Protein AF-A0A534ZIY3-F1 (afdb_monomer)

Sequence (211 aa):
MFLGLIVVADIVYSMNFNDGDIDRYYVPALVATAPMIGVAVAMIGGAAARAAAQTSRRFAGIAGRRRLASTAALVTLTLALALPLVTLVVNYQPADQSDNRVADQWVSSVYAELPQRAVLISWWSYSTPLWYHRWVLGERPDVTIIDERNILDDGYVTIDGAIRRFLGKRPVYVVPPDWNRDRIVATFSTEWVETRPLFSSLLHIREQPPS

pLDDT: mean 87.69, std 9.14, range [53.44, 98.06]

Mean predicted aligned error: 7.64 Å

Secondary structure (DSSP, 8-state):
-HHHHHHHHHHHHHHH---S--GGGGHHHHHHHHHHHHHHHHHHHHHHHHHHHHHHHHH--HHHHHHHHHHHHHHHHHHHHHHHHHHHHHHTTTT--TT--HHHHHHHHHHHHPPTT-EEE--HHHHHHHHIIIIIS---TTSEEE-HHHHHHTT--SHHHHHHHHTTTS-EEE---HHHHHHHHHHSEEEEE--STTSPPEEEEEPPPP-

Structure (mmCIF, N/CA/C/O backbone):
data_AF-A0A534ZIY3-F1
#
_entry.id   AF-A0A534ZIY3-F1
#
loop_
_atom_site.group_PDB
_atom_site.id
_atom_site.type_symbol
_atom_site.label_atom_id
_atom_site.label_alt_id
_atom_site.label_comp_id
_atom_site.label_asym_id
_atom_site.label_entity_id
_atom_site.label_seq_id
_atom_site.pdbx_PDB_ins_code
_atom_site.Cartn_x
_atom_site.Cartn_y
_atom_site.Cartn_z
_atom_site.occupancy
_atom_site.B_iso_or_equiv
_atom_site.auth_seq_id
_atom_site.auth_comp_id
_atom_site.auth_asym_id
_atom_site.auth_atom_id
_atom_site.pdbx_PDB_model_num
ATOM 1 N N . MET A 1 1 ? 8.469 16.824 -22.308 1.00 78.94 1 MET A N 1
ATOM 2 C CA . MET A 1 1 ? 8.036 17.741 -21.231 1.00 78.94 1 MET A CA 1
ATOM 3 C C . MET A 1 1 ? 6.859 17.162 -20.455 1.00 78.94 1 MET A C 1
ATOM 5 O O . MET A 1 1 ? 7.041 16.887 -19.284 1.00 78.94 1 MET A O 1
ATOM 9 N N . PHE A 1 2 ? 5.719 16.871 -21.097 1.00 91.75 2 PHE A N 1
ATOM 10 C CA . PHE A 1 2 ? 4.528 16.305 -20.435 1.00 91.75 2 PHE A CA 1
ATOM 11 C C . PHE A 1 2 ? 4.790 15.027 -19.609 1.00 91.75 2 PHE A C 1
ATOM 13 O O . PHE A 1 2 ? 4.531 15.020 -18.414 1.00 91.75 2 PHE A O 1
ATOM 20 N N . LEU A 1 3 ? 5.390 13.985 -20.202 1.00 90.56 3 LEU A N 1
ATOM 21 C CA . LEU A 1 3 ? 5.691 12.731 -19.485 1.00 90.56 3 LEU A CA 1
ATOM 22 C C . LEU A 1 3 ? 6.661 12.918 -18.307 1.00 90.56 3 LEU A C 1
ATOM 24 O O . LEU A 1 3 ? 6.513 12.273 -17.279 1.00 90.56 3 LEU A O 1
ATOM 28 N N . GLY A 1 4 ? 7.618 13.843 -18.430 1.00 90.19 4 GLY A N 1
ATOM 29 C CA . GLY A 1 4 ? 8.520 14.179 -17.326 1.00 90.19 4 GLY A CA 1
ATOM 30 C C . GLY A 1 4 ? 7.789 14.840 -16.156 1.00 90.19 4 GLY A C 1
ATOM 31 O O . GLY A 1 4 ? 8.097 14.544 -15.010 1.00 90.19 4 GLY A O 1
ATOM 32 N N . LEU A 1 5 ? 6.786 15.682 -16.433 1.00 94.06 5 LEU A N 1
ATOM 33 C CA . LEU A 1 5 ? 5.934 16.261 -15.390 1.00 94.06 5 LEU A CA 1
ATOM 34 C C . LEU A 1 5 ? 5.070 15.199 -14.707 1.00 94.06 5 LEU A C 1
ATOM 36 O O . LEU A 1 5 ? 4.897 15.282 -13.499 1.00 94.06 5 LEU A O 1
ATOM 40 N N . ILE A 1 6 ? 4.585 14.194 -15.449 1.00 92.44 6 ILE A N 1
ATOM 41 C CA . ILE A 1 6 ? 3.876 13.046 -14.861 1.00 92.44 6 ILE A CA 1
ATOM 42 C C . ILE A 1 6 ? 4.785 12.317 -13.871 1.00 92.44 6 ILE A C 1
ATOM 44 O O . ILE A 1 6 ? 4.386 12.134 -12.732 1.00 92.44 6 ILE A O 1
ATOM 48 N N . VAL A 1 7 ? 6.016 11.972 -14.267 1.00 92.69 7 VAL A N 1
ATOM 49 C CA . VAL A 1 7 ? 6.973 11.280 -13.381 1.00 92.69 7 VAL A CA 1
ATOM 50 C C . VAL A 1 7 ? 7.274 12.103 -12.126 1.00 92.69 7 VAL A C 1
ATOM 52 O O . VAL A 1 7 ? 7.270 11.569 -11.023 1.00 92.69 7 VAL A O 1
ATOM 55 N N . VAL A 1 8 ? 7.518 13.410 -12.270 1.00 93.62 8 VAL A N 1
ATOM 56 C CA . VAL A 1 8 ? 7.795 14.280 -11.115 1.00 93.62 8 VAL A CA 1
ATOM 57 C C . VAL A 1 8 ? 6.579 14.384 -10.198 1.00 93.62 8 VAL A C 1
ATOM 59 O O . VAL A 1 8 ? 6.733 14.282 -8.985 1.00 93.62 8 VAL A O 1
ATOM 62 N N . ALA A 1 9 ? 5.381 14.568 -10.755 1.00 93.25 9 ALA A N 1
ATOM 63 C CA . ALA A 1 9 ? 4.153 14.633 -9.970 1.00 93.25 9 ALA A CA 1
ATOM 64 C C . ALA A 1 9 ? 3.888 13.321 -9.218 1.00 93.25 9 ALA A C 1
ATOM 66 O O . ALA A 1 9 ? 3.530 13.368 -8.047 1.00 93.25 9 ALA A O 1
ATOM 67 N N . ASP A 1 10 ? 4.119 12.179 -9.867 1.00 92.12 10 ASP A N 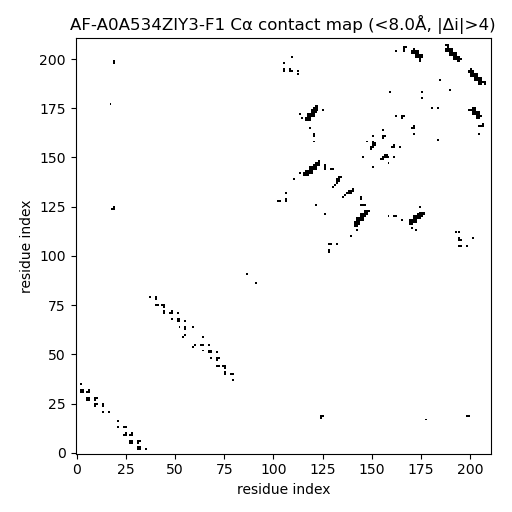1
ATOM 68 C CA . ASP A 1 10 ? 3.956 10.838 -9.299 1.00 92.12 10 ASP A CA 1
ATOM 69 C C . ASP A 1 10 ? 4.902 10.599 -8.116 1.00 92.12 10 ASP A C 1
ATOM 71 O O . ASP A 1 10 ? 4.472 10.191 -7.039 1.00 92.12 10 ASP A O 1
ATOM 75 N N . ILE A 1 11 ? 6.182 10.956 -8.272 1.00 90.38 11 ILE A N 1
ATOM 76 C CA . ILE A 1 11 ? 7.185 10.860 -7.202 1.00 90.38 11 ILE A CA 1
ATOM 77 C C . ILE A 1 11 ? 6.824 11.789 -6.043 1.00 90.38 11 ILE A C 1
ATOM 79 O O . ILE A 1 11 ? 6.829 11.362 -4.893 1.00 90.38 11 ILE A O 1
ATOM 83 N N . VAL A 1 12 ? 6.494 13.054 -6.325 1.00 92.12 12 VAL A N 1
ATOM 84 C CA . VAL A 1 12 ? 6.127 14.017 -5.276 1.00 92.12 12 VAL A CA 1
ATOM 85 C C . VAL A 1 12 ? 4.883 13.547 -4.529 1.00 92.12 12 VAL A C 1
ATOM 87 O O . VAL A 1 12 ? 4.859 13.619 -3.304 1.00 92.12 12 VAL A O 1
ATOM 90 N N . TYR A 1 13 ? 3.872 13.042 -5.232 1.00 89.25 13 TYR A N 1
ATOM 91 C CA . TYR A 1 13 ? 2.682 12.479 -4.606 1.00 89.25 13 TYR A CA 1
ATOM 92 C C . TYR A 1 13 ? 3.037 11.284 -3.713 1.00 89.25 13 TYR A C 1
ATOM 94 O O . TYR A 1 13 ? 2.729 11.304 -2.524 1.00 89.25 13 TYR A O 1
ATOM 102 N N . SER A 1 14 ? 3.763 10.305 -4.253 1.00 87.19 14 SER A N 1
ATOM 103 C CA . SER A 1 14 ? 4.123 9.067 -3.549 1.00 87.19 14 SER A CA 1
ATOM 104 C C . SER A 1 14 ? 5.013 9.321 -2.328 1.00 87.19 14 SER A C 1
ATOM 106 O O . SER A 1 14 ? 4.850 8.677 -1.302 1.00 87.19 14 SER A O 1
ATOM 108 N N . MET A 1 15 ? 5.907 10.314 -2.380 1.00 85.38 15 MET A N 1
ATOM 109 C CA . MET A 1 15 ? 6.735 10.714 -1.232 1.00 85.38 15 MET A CA 1
ATOM 110 C C . MET A 1 15 ? 5.937 11.342 -0.082 1.00 85.38 15 MET A C 1
ATOM 112 O O . MET A 1 15 ? 6.423 11.371 1.046 1.00 85.38 15 MET A O 1
ATOM 116 N N . ASN A 1 16 ? 4.755 11.893 -0.364 1.00 85.06 16 ASN A N 1
ATOM 117 C CA . ASN A 1 16 ? 3.905 12.550 0.632 1.00 85.06 16 ASN A CA 1
ATOM 118 C C . ASN A 1 16 ? 2.705 11.688 1.049 1.00 85.06 16 ASN A C 1
ATOM 120 O O . ASN A 1 16 ? 1.935 12.104 1.915 1.00 85.06 16 ASN A O 1
ATOM 124 N N . PHE A 1 17 ? 2.526 10.514 0.441 1.00 76.81 17 PHE A N 1
ATOM 125 C CA . PHE A 1 17 ? 1.415 9.617 0.723 1.00 76.81 17 PHE A CA 1
ATOM 126 C C . PHE A 1 17 ? 1.910 8.429 1.551 1.00 76.81 17 PHE A C 1
ATOM 128 O O . PHE A 1 17 ? 2.709 7.628 1.081 1.00 76.81 17 PHE A O 1
ATOM 135 N N . ASN A 1 18 ? 1.460 8.331 2.801 1.00 69.56 18 ASN A N 1
ATOM 136 C CA . ASN A 1 18 ? 1.798 7.214 3.677 1.00 69.56 18 ASN A CA 1
ATOM 137 C C . ASN A 1 18 ? 0.684 6.162 3.596 1.00 69.56 18 ASN A C 1
ATOM 139 O O . ASN A 1 18 ? -0.428 6.390 4.076 1.00 69.56 18 ASN A O 1
ATOM 143 N N . ASP A 1 19 ? 0.973 5.037 2.948 1.00 70.62 19 ASP A N 1
ATOM 144 C CA . ASP A 1 19 ? 0.049 3.917 2.754 1.00 70.62 19 ASP A CA 1
ATOM 145 C C . ASP A 1 19 ? 0.780 2.593 3.008 1.00 70.62 19 ASP A C 1
ATOM 147 O O . ASP A 1 19 ? 2.006 2.520 2.923 1.00 70.62 19 ASP A O 1
ATOM 151 N N . GLY A 1 20 ? 0.029 1.534 3.310 1.00 62.38 20 GLY A N 1
ATOM 152 C CA . GLY A 1 20 ? 0.579 0.223 3.668 1.00 62.38 20 GLY A CA 1
ATOM 153 C C . GLY A 1 20 ? 1.313 -0.506 2.533 1.00 62.38 20 GLY A C 1
ATOM 154 O O . GLY A 1 20 ? 2.015 -1.476 2.804 1.00 62.38 20 GLY A O 1
ATOM 155 N N . ASP A 1 21 ? 1.161 -0.056 1.283 1.00 71.44 21 ASP A N 1
ATOM 156 C CA . ASP A 1 21 ? 1.862 -0.582 0.103 1.00 71.44 21 ASP A CA 1
ATOM 157 C C . ASP A 1 21 ? 2.098 0.546 -0.921 1.00 71.44 21 ASP A C 1
ATOM 159 O O . ASP A 1 21 ? 1.310 0.762 -1.848 1.00 71.44 21 ASP A O 1
ATOM 163 N N . ILE A 1 22 ? 3.169 1.318 -0.706 1.00 77.12 22 ILE A N 1
ATOM 164 C CA . ILE A 1 22 ? 3.477 2.512 -1.507 1.00 77.12 22 ILE A CA 1
ATOM 165 C C . ILE A 1 22 ? 4.026 2.180 -2.904 1.00 77.12 22 ILE A C 1
ATOM 167 O O . ILE A 1 22 ? 3.897 2.984 -3.827 1.00 77.12 22 ILE A O 1
ATOM 171 N N . ASP A 1 23 ? 4.597 0.987 -3.098 1.00 79.38 23 ASP A N 1
ATOM 172 C CA . ASP A 1 23 ? 5.310 0.618 -4.329 1.00 79.38 23 ASP A CA 1
ATOM 173 C C . ASP A 1 23 ? 4.394 0.640 -5.561 1.00 79.38 23 ASP A C 1
ATOM 175 O O . ASP A 1 23 ? 4.808 0.989 -6.670 1.00 79.38 23 ASP A O 1
ATOM 179 N N . ARG A 1 24 ? 3.104 0.348 -5.362 1.00 78.94 24 ARG A N 1
ATOM 180 C CA . ARG A 1 24 ? 2.080 0.369 -6.419 1.00 78.94 24 ARG A CA 1
ATOM 181 C C . ARG A 1 24 ? 1.845 1.760 -6.999 1.00 78.94 24 ARG A C 1
ATOM 183 O O . ARG A 1 24 ? 1.410 1.869 -8.148 1.00 78.94 24 ARG A O 1
ATOM 190 N N . TYR A 1 25 ? 2.140 2.812 -6.241 1.00 83.81 25 TYR A N 1
ATOM 191 C CA . TYR A 1 25 ? 1.943 4.184 -6.695 1.00 83.81 25 TYR A CA 1
ATOM 192 C C . TYR A 1 25 ? 3.020 4.646 -7.679 1.00 83.81 25 TYR A C 1
ATOM 194 O O . TYR A 1 25 ? 2.789 5.631 -8.356 1.00 83.81 25 TYR A O 1
ATOM 202 N N . TYR A 1 26 ? 4.121 3.905 -7.870 1.00 87.44 26 TYR A N 1
ATOM 203 C CA . TYR A 1 26 ? 5.157 4.234 -8.867 1.00 87.44 26 TYR A CA 1
ATOM 204 C C . TYR A 1 26 ? 4.902 3.651 -10.271 1.00 87.44 26 TYR A C 1
ATOM 206 O O . TYR A 1 26 ? 5.691 3.855 -11.203 1.00 87.44 26 TYR A O 1
ATOM 214 N N . VAL A 1 27 ? 3.802 2.913 -10.464 1.00 87.62 27 VAL A N 1
ATOM 215 C CA . VAL A 1 27 ? 3.423 2.360 -11.778 1.00 87.62 27 VAL A CA 1
ATOM 216 C C . VAL A 1 27 ? 3.252 3.451 -12.852 1.00 87.62 27 VAL A C 1
ATOM 218 O O . VAL A 1 27 ? 3.731 3.243 -13.972 1.00 87.62 27 VAL A O 1
ATOM 221 N N . PRO A 1 28 ? 2.637 4.621 -12.582 1.00 89.69 28 PRO A N 1
ATOM 222 C CA . PRO A 1 28 ? 2.544 5.702 -13.561 1.00 89.69 28 PRO A CA 1
ATOM 223 C C . PRO A 1 28 ? 3.916 6.207 -14.019 1.00 89.69 28 PRO A C 1
ATOM 225 O O . PRO A 1 28 ? 4.121 6.374 -15.226 1.00 89.69 28 PRO A O 1
ATOM 228 N N . ALA A 1 29 ? 4.878 6.391 -13.106 1.00 89.94 29 ALA A N 1
ATOM 229 C CA . ALA A 1 29 ? 6.249 6.734 -13.473 1.00 89.94 29 ALA A CA 1
ATOM 230 C C . ALA A 1 29 ? 6.887 5.667 -14.377 1.00 89.94 29 ALA A C 1
ATOM 232 O O . ALA A 1 29 ? 7.498 6.005 -15.397 1.00 89.94 29 ALA A O 1
ATOM 233 N N . LEU A 1 30 ? 6.699 4.378 -14.077 1.00 85.75 30 LEU A N 1
ATOM 234 C CA . LEU A 1 30 ? 7.189 3.286 -14.925 1.00 85.75 30 LEU A CA 1
ATOM 235 C C . LEU A 1 30 ? 6.583 3.343 -16.341 1.00 85.75 30 LEU A C 1
ATOM 237 O O . LEU A 1 30 ? 7.301 3.287 -17.342 1.00 85.75 30 LEU A O 1
ATOM 241 N N . VAL A 1 31 ? 5.265 3.522 -16.441 1.00 89.75 31 VAL A N 1
ATOM 242 C CA . VAL A 1 31 ? 4.555 3.612 -17.728 1.00 89.75 31 VAL A CA 1
ATOM 243 C C . VAL A 1 31 ? 4.978 4.852 -18.520 1.00 89.75 31 VAL A C 1
ATOM 245 O O . VAL A 1 31 ? 5.127 4.779 -19.740 1.00 89.75 31 VAL A O 1
ATOM 248 N N . ALA A 1 32 ? 5.216 5.984 -17.853 1.00 91.38 32 ALA A N 1
ATOM 249 C CA . ALA A 1 32 ? 5.650 7.222 -18.497 1.00 91.38 32 ALA A CA 1
ATOM 250 C C . ALA A 1 32 ? 7.115 7.171 -18.966 1.00 91.38 32 ALA A C 1
ATOM 252 O O . ALA A 1 32 ? 7.450 7.739 -20.011 1.00 91.38 32 ALA A O 1
ATOM 253 N N . THR A 1 33 ? 7.992 6.480 -18.235 1.00 87.81 33 THR A N 1
ATOM 254 C CA . THR A 1 33 ? 9.415 6.365 -18.591 1.00 87.81 33 THR A CA 1
ATOM 255 C C . THR A 1 33 ? 9.668 5.439 -19.781 1.00 87.81 33 THR A C 1
ATOM 257 O O . THR A 1 33 ? 10.558 5.728 -20.585 1.00 87.81 33 THR A O 1
ATOM 260 N N . ALA A 1 34 ? 8.860 4.395 -19.984 1.00 87.00 34 ALA A N 1
ATOM 261 C CA . ALA A 1 34 ? 8.996 3.474 -21.119 1.00 87.00 34 ALA A CA 1
ATOM 262 C C . ALA A 1 34 ? 9.037 4.167 -22.511 1.00 87.00 34 ALA A C 1
ATOM 264 O O . ALA A 1 34 ? 10.009 3.976 -23.251 1.00 87.00 34 ALA A O 1
ATOM 265 N N . PRO A 1 35 ? 8.069 5.022 -22.902 1.00 89.62 35 PRO A N 1
ATOM 266 C CA . PRO A 1 35 ? 8.135 5.744 -24.174 1.00 89.62 35 PRO A CA 1
ATOM 267 C C . PRO A 1 35 ? 9.257 6.791 -24.205 1.00 89.62 35 PRO A C 1
ATOM 269 O O . PRO A 1 35 ? 9.823 7.037 -25.270 1.00 89.62 35 PRO A O 1
ATOM 272 N N . MET A 1 36 ? 9.628 7.386 -23.065 1.00 89.12 36 MET A N 1
ATOM 273 C CA . MET A 1 36 ? 10.765 8.317 -22.995 1.00 89.12 36 MET A CA 1
ATOM 274 C C . MET A 1 36 ? 12.082 7.617 -23.344 1.00 89.12 36 MET A C 1
ATOM 276 O O . MET A 1 36 ? 12.882 8.167 -24.102 1.00 89.12 36 MET A O 1
ATOM 280 N N . ILE A 1 37 ? 12.274 6.388 -22.858 1.00 86.12 37 ILE A N 1
ATOM 281 C CA . ILE A 1 37 ? 13.402 5.527 -23.227 1.00 86.12 37 ILE A CA 1
ATOM 282 C C . ILE A 1 37 ? 13.380 5.233 -24.732 1.00 86.12 37 ILE A C 1
ATOM 284 O O . ILE A 1 37 ? 14.399 5.401 -25.401 1.00 86.12 37 ILE A O 1
ATOM 288 N N . GLY A 1 38 ? 12.222 4.868 -25.291 1.00 85.50 38 GLY A N 1
ATOM 289 C CA . GLY A 1 38 ? 12.081 4.623 -26.731 1.00 85.50 38 GLY A CA 1
ATOM 290 C C . GLY A 1 38 ? 12.471 5.836 -27.585 1.00 85.50 38 GLY A C 1
ATOM 291 O O . GLY A 1 38 ? 13.240 5.710 -28.540 1.00 85.50 38 GLY A O 1
ATOM 292 N N . VAL A 1 39 ? 12.011 7.032 -27.204 1.00 89.25 39 VAL A N 1
ATOM 293 C CA . VAL A 1 39 ? 12.383 8.291 -27.868 1.00 89.25 39 VAL A CA 1
ATOM 294 C C . VAL A 1 39 ? 13.881 8.568 -27.727 1.00 89.25 39 VAL A C 1
ATOM 296 O O . VAL A 1 39 ? 14.517 8.951 -28.709 1.00 89.25 39 VAL A O 1
ATOM 299 N N . ALA A 1 40 ? 14.470 8.345 -26.549 1.00 86.88 40 ALA A N 1
ATOM 300 C CA . ALA A 1 40 ? 15.905 8.524 -26.336 1.00 86.88 40 ALA A CA 1
ATOM 301 C C . ALA A 1 40 ? 16.733 7.609 -27.253 1.00 86.88 40 ALA A C 1
ATOM 303 O O . ALA A 1 40 ? 17.626 8.089 -27.955 1.00 86.88 40 ALA A O 1
ATOM 304 N N . VAL A 1 41 ? 16.386 6.321 -27.330 1.00 85.69 41 VAL A N 1
ATOM 305 C CA . VAL A 1 41 ? 17.035 5.351 -28.227 1.00 85.69 41 VAL A CA 1
ATOM 306 C C . VAL A 1 41 ? 16.895 5.776 -29.693 1.00 85.69 41 VAL A C 1
ATOM 308 O O . VAL A 1 41 ? 17.884 5.775 -30.428 1.00 85.69 41 VAL A O 1
ATOM 311 N N . ALA A 1 42 ? 15.705 6.211 -30.119 1.00 86.00 42 ALA A N 1
ATOM 312 C CA . ALA A 1 42 ? 15.470 6.677 -31.486 1.00 86.00 42 ALA A CA 1
ATOM 313 C C . ALA A 1 42 ? 16.281 7.940 -31.830 1.00 86.00 42 ALA A C 1
ATOM 315 O O . ALA A 1 42 ? 16.852 8.035 -32.920 1.00 86.00 42 ALA A O 1
ATOM 316 N N . MET A 1 43 ? 16.378 8.902 -30.905 1.00 88.00 43 MET A N 1
ATOM 317 C CA . MET A 1 43 ? 17.179 10.116 -31.093 1.00 88.00 43 MET A CA 1
ATOM 318 C C . MET A 1 43 ? 18.671 9.798 -31.216 1.00 88.00 43 MET A C 1
ATOM 320 O O . MET A 1 43 ? 19.332 10.330 -32.113 1.00 88.00 43 MET A O 1
ATOM 324 N N . ILE A 1 44 ? 19.189 8.909 -30.364 1.00 84.56 44 ILE A N 1
ATOM 325 C CA . ILE A 1 44 ? 20.585 8.455 -30.402 1.00 84.56 44 ILE A CA 1
ATOM 326 C C . ILE A 1 44 ? 20.868 7.726 -31.721 1.00 84.56 44 ILE A C 1
ATOM 328 O O . ILE A 1 44 ? 21.818 8.077 -32.424 1.00 84.56 44 ILE A O 1
ATOM 332 N N . GLY A 1 45 ? 20.007 6.781 -32.112 1.00 82.94 45 GLY A N 1
ATOM 333 C CA . GLY A 1 45 ? 20.135 6.053 -33.377 1.00 82.94 45 GLY A CA 1
ATOM 334 C C . GLY A 1 45 ? 20.097 6.980 -34.595 1.00 82.94 45 GLY A C 1
ATOM 335 O O . GLY A 1 45 ? 20.942 6.889 -35.487 1.00 82.94 45 GLY A O 1
ATOM 336 N N . GLY A 1 46 ? 19.177 7.949 -34.613 1.00 83.56 46 GLY A N 1
ATOM 337 C CA . GLY A 1 46 ? 19.070 8.942 -35.683 1.00 83.56 46 GLY A CA 1
ATOM 338 C C . GLY A 1 46 ? 20.253 9.916 -35.744 1.00 83.56 46 GLY A C 1
ATOM 339 O O . GLY A 1 46 ? 20.670 10.322 -36.832 1.00 83.56 46 GLY A O 1
ATOM 340 N N . ALA A 1 47 ? 20.823 10.309 -34.602 1.00 85.69 47 ALA A N 1
ATOM 341 C CA . ALA A 1 47 ? 22.047 11.110 -34.553 1.00 85.69 47 ALA A CA 1
ATOM 342 C C . ALA A 1 47 ? 23.256 10.321 -35.083 1.00 85.69 47 ALA A C 1
ATOM 344 O O . ALA A 1 47 ? 23.980 10.823 -35.947 1.00 85.69 47 ALA A O 1
ATOM 345 N N . ALA A 1 48 ? 23.416 9.065 -34.654 1.00 81.00 48 ALA A N 1
ATOM 346 C CA . ALA A 1 48 ? 24.477 8.175 -35.120 1.00 81.00 48 ALA A CA 1
ATOM 347 C C . ALA A 1 48 ? 24.387 7.915 -36.634 1.00 81.00 48 ALA A C 1
ATOM 349 O O . ALA A 1 48 ? 25.384 8.030 -37.349 1.00 81.00 48 ALA A O 1
ATOM 350 N N . ALA A 1 49 ? 23.183 7.654 -37.150 1.00 80.69 49 ALA A N 1
ATOM 351 C CA . ALA A 1 49 ? 22.950 7.457 -38.579 1.00 80.69 49 ALA A CA 1
ATOM 352 C C . ALA A 1 49 ? 23.289 8.710 -39.404 1.00 80.69 49 ALA A C 1
ATOM 354 O O . ALA A 1 49 ? 23.911 8.608 -40.464 1.00 80.69 49 ALA A O 1
ATOM 355 N N . ARG A 1 50 ? 22.930 9.908 -38.917 1.00 84.00 50 ARG A N 1
ATOM 356 C CA . ARG A 1 50 ? 23.269 11.178 -39.582 1.00 84.00 50 ARG A CA 1
ATOM 357 C C . ARG A 1 50 ? 24.775 11.430 -39.605 1.00 84.00 50 ARG A C 1
ATOM 359 O O . ARG A 1 50 ? 25.298 11.778 -40.664 1.00 84.00 50 ARG A O 1
ATOM 366 N N . ALA A 1 51 ? 25.466 11.206 -38.489 1.00 81.50 51 ALA A N 1
ATOM 367 C CA . ALA A 1 51 ? 26.920 11.330 -38.412 1.00 81.50 51 ALA A CA 1
ATOM 368 C C . ALA A 1 51 ? 27.617 10.353 -39.378 1.00 81.50 51 ALA A C 1
ATOM 370 O O . ALA A 1 51 ? 28.465 10.756 -40.175 1.00 81.50 51 ALA A O 1
ATOM 371 N N . ALA A 1 52 ? 27.184 9.089 -39.401 1.00 74.88 52 ALA A N 1
ATOM 372 C CA . ALA A 1 52 ? 27.688 8.081 -40.331 1.00 74.88 52 ALA A CA 1
ATOM 373 C C . ALA A 1 52 ? 27.442 8.470 -41.800 1.00 74.88 52 ALA A C 1
ATOM 375 O O . ALA A 1 52 ? 28.339 8.359 -42.641 1.00 74.88 52 ALA A O 1
ATOM 376 N N . ALA A 1 53 ? 26.252 8.990 -42.117 1.00 77.56 53 ALA A N 1
ATOM 377 C CA . ALA A 1 53 ? 25.916 9.449 -43.458 1.00 77.56 53 ALA A CA 1
ATOM 378 C C . ALA A 1 53 ? 26.801 10.627 -43.902 1.00 77.56 53 ALA A C 1
ATOM 380 O O . ALA A 1 53 ? 27.304 10.607 -45.026 1.00 77.56 53 ALA A O 1
ATOM 381 N N . GLN A 1 54 ? 27.036 11.619 -43.038 1.00 83.06 54 GLN A N 1
ATOM 382 C CA . GLN A 1 54 ? 27.901 12.769 -43.331 1.00 83.06 54 GLN A CA 1
ATOM 383 C C . GLN A 1 54 ? 29.351 12.345 -43.607 1.00 83.06 54 GLN A C 1
ATOM 385 O O . GLN A 1 54 ? 29.928 12.767 -44.611 1.00 83.06 54 GLN A O 1
ATOM 390 N N . THR A 1 55 ? 29.909 11.452 -42.787 1.00 75.88 55 THR A N 1
ATOM 391 C CA . THR A 1 55 ? 31.256 10.893 -42.990 1.00 75.88 55 THR A CA 1
ATOM 392 C C . THR A 1 55 ? 31.339 10.084 -44.286 1.00 75.88 55 THR A C 1
ATOM 394 O O . THR A 1 55 ? 32.273 10.245 -45.072 1.00 75.88 55 THR A O 1
ATOM 397 N N . SER A 1 56 ? 30.318 9.273 -44.576 1.00 73.38 56 SER A N 1
ATOM 398 C CA . SER A 1 56 ? 30.278 8.438 -45.781 1.00 73.38 56 SER A CA 1
ATOM 399 C C . SER A 1 56 ? 30.172 9.239 -47.084 1.00 73.38 56 SER A C 1
ATOM 401 O O . SER A 1 56 ? 30.730 8.833 -48.102 1.00 73.38 56 SER A O 1
ATOM 403 N N . ARG A 1 57 ? 29.489 10.396 -47.070 1.00 73.38 57 ARG A N 1
ATOM 404 C CA . ARG A 1 57 ? 29.413 11.299 -48.232 1.00 73.38 57 ARG A CA 1
ATOM 405 C C . ARG A 1 57 ? 30.760 11.942 -48.547 1.00 73.38 57 ARG A C 1
ATOM 407 O O . ARG A 1 57 ? 31.001 12.241 -49.709 1.00 73.38 57 ARG A O 1
ATOM 414 N N . ARG A 1 58 ? 31.606 12.148 -47.534 1.00 72.31 58 ARG A N 1
ATOM 415 C CA . ARG A 1 58 ? 32.923 12.780 -47.683 1.00 72.31 58 ARG A CA 1
ATOM 416 C C . ARG A 1 58 ? 34.026 11.800 -48.093 1.00 72.31 58 ARG A C 1
ATOM 418 O O . ARG A 1 58 ? 34.947 12.223 -48.776 1.00 72.31 58 ARG A O 1
ATOM 425 N N . PHE A 1 59 ? 33.937 10.520 -47.708 1.00 62.66 59 PHE A N 1
ATOM 426 C CA . PHE A 1 59 ? 35.086 9.604 -47.809 1.00 62.66 59 PHE A CA 1
ATOM 427 C C . PHE A 1 59 ? 34.789 8.164 -48.282 1.00 62.66 59 PHE A C 1
ATOM 429 O O . PHE A 1 59 ? 35.724 7.372 -48.366 1.00 62.66 59 PHE A O 1
ATOM 436 N N . ALA A 1 60 ? 33.542 7.774 -48.594 1.00 63.56 60 ALA A N 1
ATOM 437 C CA . ALA A 1 60 ? 33.215 6.363 -48.863 1.00 63.56 60 ALA A CA 1
ATOM 438 C C . ALA A 1 60 ? 32.392 6.103 -50.144 1.00 63.56 60 ALA A C 1
ATOM 440 O O . ALA A 1 60 ? 31.340 6.705 -50.374 1.00 63.56 60 ALA A O 1
ATOM 441 N N . GLY A 1 61 ? 32.827 5.106 -50.929 1.00 73.44 61 GLY A N 1
ATOM 442 C CA . GLY A 1 61 ? 32.049 4.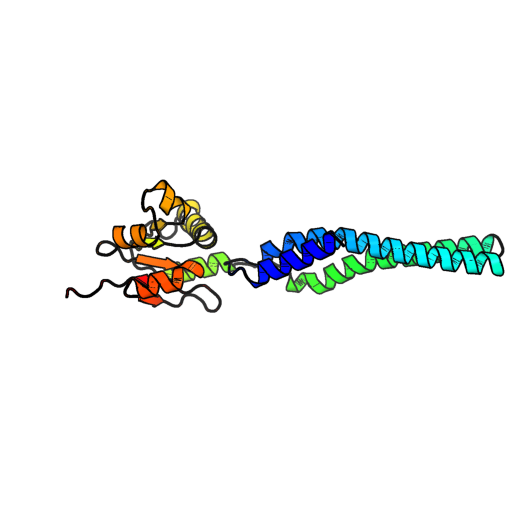501 -52.021 1.00 73.44 61 GLY A CA 1
ATOM 443 C C . GLY A 1 61 ? 30.842 3.679 -51.529 1.00 73.44 61 GLY A C 1
ATOM 444 O O . GLY A 1 61 ? 30.628 3.518 -50.325 1.00 73.44 61 GLY A O 1
ATOM 445 N N . ILE A 1 62 ? 30.050 3.120 -52.455 1.00 73.69 62 ILE A N 1
ATOM 446 C CA . ILE A 1 62 ? 28.784 2.401 -52.169 1.00 73.69 62 ILE A CA 1
ATOM 447 C C . ILE A 1 62 ? 28.956 1.304 -51.097 1.00 73.69 62 ILE A C 1
ATOM 449 O O . ILE A 1 62 ? 28.134 1.189 -50.185 1.00 73.69 62 ILE A O 1
ATOM 453 N N . ALA A 1 63 ? 30.053 0.541 -51.152 1.00 75.56 63 ALA A N 1
ATOM 454 C CA . ALA A 1 63 ? 30.356 -0.510 -50.177 1.00 75.56 63 ALA A CA 1
ATOM 455 C C . ALA A 1 63 ? 30.635 0.036 -48.761 1.00 75.56 63 ALA A C 1
ATOM 457 O O . ALA A 1 63 ? 30.186 -0.546 -47.772 1.00 75.56 63 ALA A O 1
ATOM 458 N N . GLY A 1 64 ? 31.319 1.180 -48.648 1.00 76.38 64 GLY A N 1
ATOM 459 C CA . GLY A 1 64 ? 31.582 1.830 -47.361 1.00 76.38 64 GLY A CA 1
ATOM 460 C C . GLY A 1 64 ? 30.319 2.431 -46.737 1.00 76.38 64 GLY A C 1
ATOM 461 O O . GLY A 1 64 ? 30.139 2.350 -45.524 1.00 76.38 64 GLY A O 1
ATOM 462 N N . ARG A 1 65 ? 29.386 2.931 -47.563 1.00 74.38 65 ARG A N 1
ATOM 463 C CA . ARG A 1 65 ? 28.062 3.399 -47.109 1.00 74.38 65 ARG A CA 1
ATOM 464 C C . ARG A 1 65 ? 27.227 2.274 -46.496 1.00 74.38 65 ARG A C 1
ATOM 466 O O . ARG A 1 65 ? 26.660 2.468 -45.424 1.00 74.38 65 ARG A O 1
ATOM 473 N N . ARG A 1 66 ? 27.180 1.096 -47.135 1.00 78.88 66 ARG A N 1
ATOM 474 C CA . ARG A 1 66 ? 26.474 -0.080 -46.590 1.00 78.88 66 ARG A CA 1
ATOM 475 C C . ARG A 1 66 ? 27.059 -0.531 -45.254 1.00 78.88 66 ARG A C 1
ATOM 477 O O . ARG A 1 66 ? 26.299 -0.729 -44.317 1.00 78.88 66 ARG A O 1
ATOM 484 N N . ARG A 1 67 ? 28.391 -0.633 -45.148 1.00 80.88 67 ARG A N 1
ATOM 485 C CA . ARG A 1 67 ? 29.055 -1.014 -43.889 1.00 80.88 67 ARG A CA 1
ATOM 486 C C . ARG A 1 67 ? 28.719 -0.046 -42.755 1.00 80.88 67 ARG A C 1
ATOM 488 O O . ARG A 1 67 ? 28.288 -0.495 -41.703 1.00 80.88 67 ARG A O 1
ATOM 495 N N . LEU A 1 68 ? 28.829 1.262 -42.993 1.00 79.31 68 LEU A N 1
ATOM 496 C CA . LEU A 1 68 ? 28.503 2.285 -41.991 1.00 79.31 68 LEU A CA 1
ATOM 497 C C . LEU A 1 68 ? 27.032 2.238 -41.548 1.00 79.31 68 LEU A C 1
ATOM 499 O O . LEU A 1 68 ? 26.752 2.351 -40.356 1.00 79.31 68 LEU A O 1
ATOM 503 N N . ALA A 1 69 ? 26.099 2.034 -42.482 1.00 79.31 69 ALA A N 1
ATOM 504 C CA . ALA A 1 69 ? 24.680 1.878 -42.162 1.00 79.31 69 ALA A CA 1
ATOM 505 C C . ALA A 1 69 ? 24.407 0.621 -41.318 1.00 79.31 69 ALA A C 1
ATOM 507 O O . ALA A 1 69 ? 23.695 0.702 -40.319 1.00 79.31 69 ALA A O 1
ATOM 508 N N . SER A 1 70 ? 25.010 -0.519 -41.669 1.00 83.44 70 SER A N 1
ATOM 509 C CA . SER A 1 70 ? 24.902 -1.755 -40.884 1.00 83.44 70 SER A CA 1
ATOM 510 C C . SER A 1 70 ? 25.478 -1.594 -39.477 1.00 83.44 70 SER A C 1
ATOM 512 O O . SER A 1 70 ? 24.855 -2.040 -38.518 1.00 83.44 70 SER A O 1
ATOM 514 N N . THR A 1 71 ? 26.618 -0.912 -39.326 1.00 83.38 71 THR A N 1
ATOM 515 C CA . THR A 1 71 ? 27.198 -0.620 -38.007 1.00 83.38 71 THR A CA 1
ATOM 516 C C . THR A 1 71 ? 26.280 0.276 -37.175 1.00 83.38 71 THR A C 1
ATOM 518 O O . THR A 1 71 ? 26.050 -0.018 -36.006 1.00 83.38 71 THR A O 1
ATOM 521 N N . ALA A 1 72 ? 25.711 1.336 -37.758 1.00 81.38 72 ALA A N 1
ATOM 522 C CA . ALA A 1 72 ? 24.789 2.223 -37.044 1.00 81.38 72 ALA A CA 1
ATOM 523 C C . ALA A 1 72 ? 23.502 1.496 -36.606 1.00 81.38 72 ALA A C 1
ATOM 525 O O . ALA A 1 72 ? 23.033 1.691 -35.482 1.00 81.38 72 ALA A O 1
ATOM 526 N N . ALA A 1 73 ? 22.960 0.625 -37.463 1.00 84.06 73 ALA A N 1
ATOM 527 C CA . ALA A 1 73 ? 21.805 -0.208 -37.135 1.00 84.06 73 ALA A CA 1
ATOM 528 C C . ALA A 1 73 ? 22.119 -1.194 -36.001 1.00 84.06 73 ALA A C 1
ATOM 530 O O . ALA A 1 73 ? 21.341 -1.297 -35.056 1.00 84.06 73 ALA A O 1
ATOM 531 N N . LEU A 1 74 ? 23.281 -1.857 -36.056 1.00 88.25 74 LEU A N 1
ATOM 532 C CA . LEU A 1 74 ? 23.728 -2.770 -35.008 1.00 88.25 74 LEU A CA 1
ATOM 533 C C . LEU A 1 74 ? 23.888 -2.047 -33.668 1.00 88.25 74 LEU A C 1
ATOM 535 O O . LEU A 1 74 ? 23.346 -2.508 -32.677 1.00 88.25 74 LEU A O 1
ATOM 539 N N . VAL A 1 75 ? 24.563 -0.893 -33.636 1.00 83.62 75 VAL A N 1
ATOM 540 C CA . VAL A 1 75 ? 24.725 -0.101 -32.402 1.00 83.62 75 VAL A CA 1
ATOM 541 C C . VAL A 1 75 ? 23.369 0.301 -31.824 1.00 83.62 75 VAL A C 1
ATOM 543 O O . VAL A 1 75 ? 23.149 0.161 -30.625 1.00 83.62 75 VAL A O 1
ATOM 546 N N . THR A 1 76 ? 22.444 0.757 -32.671 1.00 83.12 76 THR A N 1
ATOM 547 C CA . THR A 1 76 ? 21.096 1.145 -32.232 1.00 83.12 76 THR A CA 1
ATOM 548 C C . THR A 1 76 ? 20.342 -0.045 -31.640 1.00 83.12 76 THR A C 1
ATOM 550 O O . THR A 1 76 ? 19.772 0.077 -30.560 1.00 83.12 76 THR A O 1
ATOM 553 N N . LEU A 1 77 ? 20.374 -1.203 -32.308 1.00 87.81 77 LEU A N 1
ATOM 554 C CA . LEU A 1 77 ? 19.726 -2.425 -31.830 1.00 87.81 77 LEU A CA 1
ATOM 555 C C . LEU A 1 77 ? 20.350 -2.920 -30.521 1.00 87.81 77 LEU A C 1
ATOM 557 O O . LEU A 1 77 ? 19.629 -3.264 -29.588 1.00 87.81 77 LEU A O 1
ATOM 561 N N . THR A 1 78 ? 21.680 -2.902 -30.427 1.00 88.94 78 THR A N 1
ATOM 562 C CA . THR A 1 78 ? 22.398 -3.272 -29.208 1.00 88.94 78 THR A CA 1
ATOM 563 C C . THR A 1 78 ? 22.006 -2.360 -28.055 1.00 88.94 78 THR A C 1
ATOM 565 O O . THR A 1 78 ? 21.700 -2.871 -26.989 1.00 88.94 78 THR A O 1
ATOM 568 N N . LEU A 1 79 ? 21.941 -1.038 -28.243 1.00 83.38 79 LEU A N 1
ATOM 569 C CA . LEU A 1 79 ? 21.505 -0.115 -27.187 1.00 83.38 79 LEU A CA 1
ATOM 570 C C . LEU A 1 79 ? 20.035 -0.325 -26.800 1.00 83.38 79 LEU A C 1
ATOM 572 O O . LEU A 1 79 ? 19.708 -0.311 -25.615 1.00 83.38 79 LEU A O 1
ATOM 576 N N . ALA A 1 80 ? 19.166 -0.555 -27.788 1.00 84.88 80 ALA A N 1
ATOM 577 C CA . ALA A 1 80 ? 17.744 -0.800 -27.570 1.00 84.88 80 ALA A CA 1
ATOM 578 C C . ALA A 1 80 ? 17.484 -2.065 -26.740 1.00 84.88 80 ALA A C 1
ATOM 580 O O . ALA A 1 80 ? 16.558 -2.082 -25.935 1.00 84.88 80 ALA A O 1
ATOM 581 N N . LEU A 1 81 ? 18.295 -3.111 -26.928 1.00 89.12 81 LEU A N 1
ATOM 582 C CA . LEU A 1 81 ? 18.170 -4.380 -26.207 1.00 89.12 81 LEU A CA 1
ATOM 583 C C . LEU A 1 81 ? 18.974 -4.405 -24.906 1.00 89.12 81 LEU A C 1
ATOM 585 O O . LEU A 1 81 ? 18.510 -4.961 -23.915 1.00 89.12 81 LEU A O 1
ATOM 589 N N . ALA A 1 82 ? 20.163 -3.802 -24.884 1.00 90.38 82 ALA A N 1
ATOM 590 C CA . ALA A 1 82 ? 21.032 -3.817 -23.714 1.00 90.38 82 ALA A CA 1
ATOM 591 C C . ALA A 1 82 ? 20.360 -3.141 -22.521 1.00 90.38 82 ALA A C 1
ATOM 593 O O . ALA A 1 82 ? 20.441 -3.663 -21.418 1.00 90.38 82 ALA A O 1
ATOM 594 N N . LEU A 1 83 ? 19.660 -2.024 -22.732 1.00 85.12 83 LEU A N 1
ATOM 595 C CA . LEU A 1 83 ? 19.032 -1.293 -21.638 1.00 85.12 83 LEU A CA 1
ATOM 596 C C . LEU A 1 83 ? 17.970 -2.121 -20.880 1.00 85.12 83 LEU A C 1
ATOM 598 O O . LEU A 1 83 ? 18.150 -2.308 -19.679 1.00 85.12 83 LEU A O 1
ATOM 602 N N . PRO A 1 84 ? 16.909 -2.671 -21.510 1.00 86.00 84 PRO A N 1
ATOM 603 C CA . PRO A 1 84 ? 15.927 -3.481 -20.790 1.00 86.00 84 PRO A CA 1
ATOM 604 C C . PRO A 1 84 ? 16.521 -4.784 -20.242 1.00 86.00 84 PRO A C 1
ATOM 606 O O . PRO A 1 84 ? 16.120 -5.206 -19.163 1.00 86.00 84 PRO A O 1
ATOM 609 N N . LEU A 1 85 ? 17.489 -5.405 -20.929 1.00 91.81 85 LEU A N 1
ATOM 610 C CA . LEU A 1 85 ? 18.123 -6.638 -20.446 1.00 91.81 85 LEU A CA 1
ATOM 611 C C . LEU A 1 85 ? 18.996 -6.394 -19.215 1.00 91.81 85 LEU A C 1
ATOM 613 O O . LEU A 1 85 ? 18.917 -7.154 -18.256 1.00 91.81 85 LEU A O 1
ATOM 617 N N . VAL A 1 86 ? 19.801 -5.328 -19.215 1.00 92.31 86 VAL A N 1
ATOM 618 C CA . VAL A 1 86 ? 20.599 -4.938 -18.047 1.00 92.31 86 VAL A CA 1
ATOM 619 C C . VAL A 1 86 ? 19.675 -4.560 -16.897 1.00 92.31 86 VAL A C 1
ATOM 621 O O . VAL A 1 86 ? 19.884 -5.045 -15.791 1.00 92.31 86 VAL A O 1
ATOM 624 N N . THR A 1 87 ? 18.627 -3.768 -17.147 1.00 88.56 87 THR A N 1
ATOM 625 C CA . THR A 1 87 ? 17.639 -3.430 -16.114 1.00 88.56 87 THR A CA 1
ATOM 626 C C . THR A 1 87 ? 16.992 -4.681 -15.536 1.00 88.56 87 THR A C 1
ATOM 628 O O . THR A 1 87 ? 16.931 -4.797 -14.316 1.00 88.56 87 THR A O 1
ATOM 631 N N . LEU A 1 88 ? 16.563 -5.627 -16.378 1.00 89.38 88 LEU A N 1
ATOM 632 C CA . LEU A 1 88 ? 15.990 -6.892 -15.931 1.00 89.38 88 LEU A CA 1
ATOM 633 C C . LEU A 1 88 ? 16.986 -7.658 -15.060 1.00 89.38 88 LEU A C 1
ATOM 635 O O . LEU A 1 88 ? 16.667 -7.965 -13.925 1.00 89.38 88 LEU A O 1
ATOM 639 N N . VAL A 1 89 ? 18.204 -7.916 -15.540 1.00 95.06 89 VAL A N 1
ATOM 640 C CA . VAL A 1 89 ? 19.196 -8.719 -14.805 1.00 95.06 89 VAL A CA 1
ATOM 641 C C . VAL A 1 89 ? 19.600 -8.066 -13.481 1.00 95.06 89 VAL A C 1
ATOM 643 O O . VAL A 1 89 ? 19.666 -8.747 -12.462 1.00 95.06 89 VAL A O 1
ATOM 646 N N . VAL A 1 90 ? 19.859 -6.757 -13.483 1.00 94.69 90 VAL A N 1
ATOM 647 C CA . VAL A 1 90 ? 20.323 -6.023 -12.295 1.00 94.69 90 VAL A CA 1
ATOM 648 C C . VAL A 1 90 ? 19.216 -5.883 -11.251 1.00 94.69 90 VAL A C 1
ATOM 650 O O . VAL A 1 90 ? 19.498 -5.965 -10.059 1.00 94.69 90 VAL A O 1
ATOM 653 N N . ASN A 1 91 ? 17.968 -5.684 -11.681 1.00 90.88 91 ASN A N 1
ATOM 654 C CA . ASN A 1 91 ? 16.859 -5.415 -10.766 1.00 90.88 91 ASN A CA 1
ATOM 655 C C . ASN A 1 91 ? 15.982 -6.640 -10.482 1.00 90.88 91 ASN A C 1
ATOM 657 O O . ASN A 1 91 ? 15.120 -6.536 -9.621 1.00 90.88 91 ASN A O 1
ATOM 661 N N . TYR A 1 92 ? 16.199 -7.789 -11.138 1.00 92.25 92 TYR A N 1
ATOM 662 C CA . TYR A 1 92 ? 15.360 -8.978 -10.946 1.00 92.25 92 TYR A CA 1
ATOM 663 C C . TYR A 1 92 ? 15.323 -9.417 -9.484 1.00 92.25 92 TYR A C 1
ATOM 665 O O . TYR A 1 92 ? 14.252 -9.487 -8.905 1.00 92.25 92 TYR A O 1
ATOM 673 N N . GLN A 1 93 ? 16.487 -9.676 -8.880 1.00 93.25 93 GLN A N 1
ATOM 674 C CA . GLN A 1 93 ? 16.568 -10.162 -7.499 1.00 93.25 93 GLN A CA 1
ATOM 675 C C . GLN A 1 93 ? 16.007 -9.155 -6.478 1.00 93.25 93 GLN A C 1
ATOM 677 O O . GLN A 1 93 ? 15.170 -9.553 -5.677 1.00 93.25 93 GLN A O 1
ATOM 682 N N . PRO A 1 94 ? 16.390 -7.861 -6.503 1.00 89.69 94 PRO A N 1
ATOM 683 C CA . PRO A 1 94 ? 15.809 -6.873 -5.592 1.00 89.69 94 PRO A CA 1
ATOM 684 C C . PRO A 1 94 ? 14.302 -6.646 -5.770 1.00 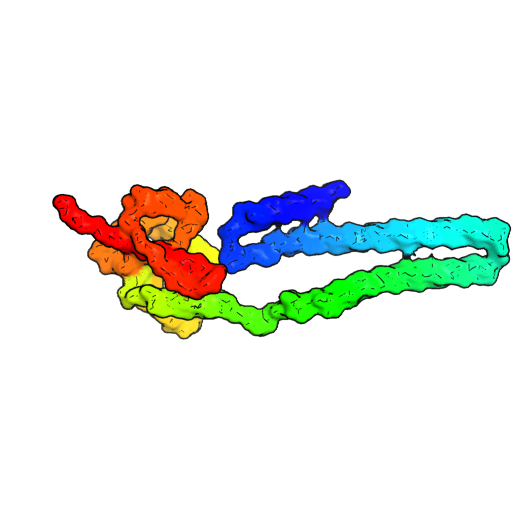89.69 94 PRO A C 1
ATOM 686 O O . PRO A 1 94 ? 13.636 -6.276 -4.810 1.00 89.69 94 PRO A O 1
ATOM 689 N N . ALA A 1 95 ? 13.774 -6.828 -6.984 1.00 88.31 95 ALA A N 1
ATOM 690 C CA . ALA A 1 95 ? 12.355 -6.659 -7.289 1.00 88.31 95 ALA A CA 1
ATOM 691 C C . ALA A 1 95 ? 11.568 -7.981 -7.258 1.00 88.31 95 ALA A C 1
ATOM 693 O O . ALA A 1 95 ? 10.396 -7.992 -7.638 1.00 88.31 95 ALA A O 1
ATOM 694 N N . ASP A 1 96 ? 12.192 -9.088 -6.848 1.00 91.00 96 ASP A N 1
ATOM 695 C CA . ASP A 1 96 ? 11.528 -10.382 -6.762 1.00 91.00 96 ASP A CA 1
ATOM 696 C C . ASP A 1 96 ? 10.540 -10.376 -5.592 1.00 91.00 96 ASP A C 1
ATOM 698 O O . ASP A 1 96 ? 10.912 -10.214 -4.430 1.00 91.00 96 ASP A O 1
ATOM 702 N N . GLN A 1 97 ? 9.258 -10.528 -5.914 1.00 90.12 97 GLN A N 1
ATOM 703 C CA . GLN A 1 97 ? 8.156 -10.520 -4.952 1.00 90.12 97 GLN A CA 1
ATOM 704 C C . GLN A 1 97 ? 7.586 -11.932 -4.733 1.00 90.12 97 GLN A C 1
ATOM 706 O O . GLN A 1 97 ? 6.520 -12.066 -4.131 1.00 90.12 97 GLN A O 1
ATOM 711 N N . SER A 1 98 ? 8.256 -12.993 -5.216 1.00 92.44 98 SER A N 1
ATOM 712 C CA . SER A 1 98 ? 7.754 -14.377 -5.146 1.00 92.44 98 SER A CA 1
ATOM 713 C C . SER A 1 98 ? 7.448 -14.851 -3.724 1.00 92.44 98 SER A C 1
ATOM 715 O O . SER A 1 98 ? 6.493 -15.598 -3.514 1.00 92.44 98 SER A O 1
ATOM 717 N N . ASP A 1 99 ? 8.229 -14.380 -2.753 1.00 92.00 99 ASP A N 1
ATOM 718 C CA . ASP A 1 99 ? 8.091 -14.712 -1.334 1.00 92.00 99 ASP A CA 1
ATOM 719 C C . ASP A 1 99 ? 7.538 -13.543 -0.506 1.00 92.00 99 ASP A C 1
ATOM 721 O O . ASP A 1 99 ? 7.661 -13.524 0.724 1.00 92.00 99 ASP A O 1
ATOM 725 N N . ASN A 1 100 ? 6.907 -12.553 -1.149 1.00 89.81 100 ASN A N 1
ATOM 726 C CA . ASN A 1 100 ? 6.320 -11.434 -0.429 1.00 89.81 100 ASN A CA 1
ATOM 727 C C . ASN A 1 100 ? 5.090 -11.884 0.375 1.00 89.81 100 ASN A C 1
ATOM 729 O O . ASN A 1 100 ? 3.985 -12.046 -0.141 1.00 89.81 100 ASN A O 1
ATOM 733 N N . ARG A 1 101 ? 5.309 -12.064 1.679 1.00 91.06 101 ARG A N 1
ATOM 734 C CA . ARG A 1 101 ? 4.303 -12.427 2.689 1.00 91.06 101 ARG A CA 1
ATOM 735 C C . ARG A 1 101 ? 4.030 -11.299 3.672 1.00 91.06 101 ARG A C 1
ATOM 737 O O . ARG A 1 101 ? 3.560 -11.544 4.779 1.00 91.06 101 ARG A O 1
ATOM 744 N N . VAL A 1 102 ? 4.360 -10.069 3.294 1.00 88.06 102 VAL A N 1
ATOM 745 C CA . VAL A 1 102 ? 4.271 -8.902 4.170 1.00 88.06 102 VAL A CA 1
ATOM 746 C C . VAL A 1 102 ? 2.855 -8.723 4.726 1.00 88.06 102 VAL A C 1
ATOM 748 O O . VAL A 1 102 ? 2.697 -8.570 5.937 1.00 88.06 102 VAL A O 1
ATOM 751 N N . ALA A 1 103 ? 1.829 -8.814 3.876 1.00 89.31 103 ALA A N 1
ATOM 752 C CA . ALA A 1 103 ? 0.437 -8.674 4.303 1.00 89.31 103 ALA A CA 1
ATOM 753 C C . ALA A 1 103 ? 0.019 -9.774 5.296 1.00 89.31 103 ALA A C 1
ATOM 755 O O . ALA A 1 103 ? -0.499 -9.457 6.366 1.00 89.31 103 ALA A O 1
ATOM 756 N N . ASP A 1 104 ? 0.315 -11.041 4.984 1.00 92.62 104 ASP A N 1
ATOM 757 C CA . ASP A 1 104 ? 0.017 -12.192 5.851 1.00 92.62 104 ASP A CA 1
ATOM 758 C C . ASP A 1 104 ? 0.691 -12.035 7.227 1.00 92.62 104 ASP A C 1
ATOM 760 O O . ASP A 1 104 ? 0.089 -12.238 8.283 1.00 92.62 104 ASP A O 1
ATOM 764 N N . GLN A 1 105 ? 1.963 -11.628 7.223 1.00 92.12 105 GLN A N 1
ATOM 765 C CA . GLN A 1 105 ? 2.754 -11.420 8.434 1.00 92.12 105 GLN A CA 1
ATOM 766 C C . GLN A 1 105 ? 2.219 -10.255 9.274 1.00 92.12 105 GLN A C 1
ATOM 768 O O . GLN A 1 105 ? 2.195 -10.346 10.504 1.00 92.12 105 GLN A O 1
ATOM 773 N N . TRP A 1 106 ? 1.779 -9.175 8.628 1.00 91.38 106 TRP A N 1
ATOM 774 C CA . TRP A 1 106 ? 1.159 -8.049 9.313 1.00 91.38 106 TRP A CA 1
ATOM 775 C C . TRP A 1 106 ? -0.180 -8.444 9.943 1.00 91.38 106 TRP A C 1
ATOM 777 O O . TRP A 1 106 ? -0.367 -8.207 11.138 1.00 91.38 106 TRP A O 1
ATOM 787 N N . VAL A 1 107 ? -1.065 -9.127 9.208 1.00 94.44 107 VAL A N 1
ATOM 788 C CA . VAL A 1 107 ? -2.346 -9.620 9.746 1.00 94.44 107 VAL A CA 1
ATOM 789 C C . VAL A 1 107 ? -2.118 -10.534 10.945 1.00 94.44 107 VAL A C 1
ATOM 791 O O . VAL A 1 107 ? -2.748 -10.342 11.986 1.00 94.44 107 VAL A O 1
ATOM 794 N N . SER A 1 108 ? -1.168 -11.468 10.847 1.00 94.62 108 SER A N 1
ATOM 795 C CA . SER A 1 108 ? -0.810 -12.337 11.969 1.00 94.62 108 SER A CA 1
ATOM 796 C C . SER A 1 108 ? -0.362 -11.541 13.198 1.00 94.62 108 SER A C 1
ATOM 798 O O . SER A 1 108 ? -0.717 -11.920 14.312 1.00 94.62 108 SER A O 1
ATOM 800 N N . SER A 1 109 ? 0.394 -10.451 13.019 1.00 94.25 109 SER A N 1
ATOM 801 C CA . SER A 1 109 ? 0.824 -9.597 14.135 1.00 94.25 109 SER A CA 1
ATOM 802 C C . SER A 1 109 ? -0.334 -8.807 14.747 1.00 94.25 109 SER A C 1
ATOM 804 O O . SER A 1 109 ? -0.460 -8.756 15.963 1.00 94.25 109 SER A O 1
ATOM 806 N N . VAL A 1 110 ? -1.248 -8.279 13.928 1.00 94.94 110 VAL A N 1
ATOM 807 C CA . VAL A 1 110 ? -2.462 -7.604 14.408 1.00 94.94 110 VAL A CA 1
ATOM 808 C C . VAL A 1 110 ? -3.329 -8.577 15.204 1.00 94.94 110 VAL A C 1
ATOM 810 O O . VAL A 1 110 ? -3.741 -8.278 16.321 1.00 94.94 110 VAL A O 1
ATOM 813 N N . TYR A 1 111 ? -3.590 -9.769 14.669 1.00 95.56 111 TYR A N 1
ATOM 814 C CA . TYR A 1 111 ? -4.407 -10.773 15.349 1.00 95.56 111 TYR A CA 1
ATOM 815 C C . TYR A 1 111 ? -3.783 -11.302 16.640 1.00 95.56 111 TYR A C 1
ATOM 817 O O . TYR A 1 111 ? -4.541 -11.705 17.521 1.00 95.56 111 TYR A O 1
ATOM 825 N N . ALA A 1 112 ? -2.457 -11.293 16.780 1.00 94.44 112 ALA A N 1
ATOM 826 C CA . ALA A 1 112 ? -1.802 -11.656 18.035 1.00 94.44 112 ALA A CA 1
ATOM 827 C C . ALA A 1 112 ? -2.116 -10.657 19.163 1.00 94.44 112 ALA A C 1
ATOM 829 O O . ALA A 1 112 ? -2.313 -11.070 20.304 1.00 94.44 112 ALA A O 1
ATOM 830 N N . GLU A 1 113 ? -2.240 -9.372 18.828 1.00 95.06 113 GLU A N 1
ATOM 831 C CA . GLU A 1 113 ? -2.483 -8.292 19.791 1.00 95.06 113 GLU A CA 1
ATOM 832 C C . GLU A 1 113 ? -3.970 -8.071 20.10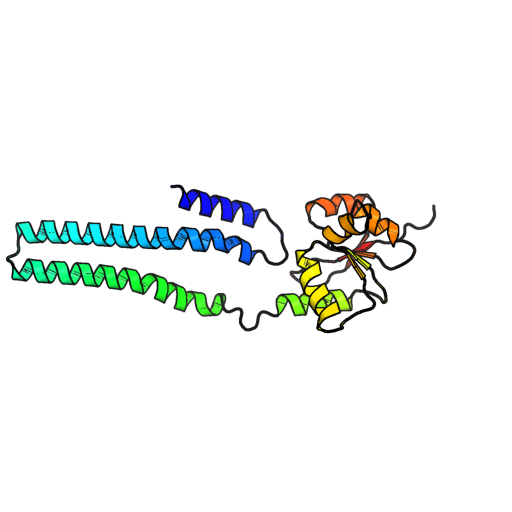5 1.00 95.06 113 GLU A C 1
ATOM 834 O O . GLU A 1 113 ? -4.333 -7.547 21.161 1.00 95.06 113 GLU A O 1
ATOM 839 N N . LEU A 1 114 ? -4.869 -8.458 19.193 1.00 96.00 114 LEU A N 1
ATOM 840 C CA . LEU A 1 114 ? -6.299 -8.218 19.370 1.00 96.00 114 LEU A CA 1
ATOM 841 C C . LEU A 1 114 ? -6.941 -9.214 20.354 1.00 96.00 114 LEU A C 1
ATOM 843 O O . LEU A 1 114 ? -7.023 -10.409 20.035 1.00 96.00 114 LEU A O 1
ATOM 847 N N . PRO A 1 115 ? -7.541 -8.749 21.470 1.00 96.31 115 PRO A N 1
ATOM 848 C CA . PRO A 1 115 ? -8.301 -9.604 22.376 1.00 96.31 115 PRO A CA 1
ATOM 849 C C . PRO A 1 115 ? -9.555 -10.173 21.696 1.00 96.31 115 PRO A C 1
ATOM 851 O O . PRO A 1 115 ? -9.964 -9.745 20.609 1.00 96.31 115 PRO A O 1
ATOM 854 N N . GLN A 1 116 ? -10.195 -11.151 22.343 1.00 96.62 116 GLN A N 1
ATOM 855 C CA . GLN A 1 116 ? -11.427 -11.745 21.822 1.00 96.62 116 GLN A CA 1
ATOM 856 C C . GLN A 1 116 ? -12.509 -10.686 21.602 1.00 96.62 116 GLN A C 1
ATOM 858 O O . GLN A 1 116 ? -12.733 -9.810 22.439 1.00 96.62 116 GLN A O 1
ATOM 863 N N . ARG A 1 117 ? -13.226 -10.808 20.482 1.00 97.25 117 ARG A N 1
ATOM 864 C CA . ARG A 1 117 ? -14.322 -9.914 20.092 1.00 97.25 117 ARG A CA 1
ATOM 865 C C . ARG A 1 117 ? -13.893 -8.450 19.969 1.00 97.25 117 ARG A C 1
ATOM 867 O O . ARG A 1 117 ? -14.749 -7.575 20.09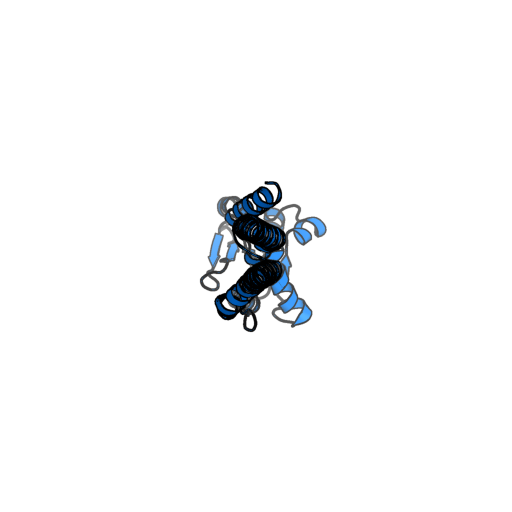5 1.00 97.25 117 ARG A O 1
ATOM 874 N N . ALA A 1 118 ? -12.627 -8.155 19.685 1.00 97.88 118 ALA A N 1
ATOM 875 C CA . ALA A 1 118 ? -12.190 -6.788 19.410 1.00 97.88 118 ALA A CA 1
ATOM 876 C C . ALA A 1 118 ? -12.914 -6.178 18.193 1.00 97.88 118 ALA A C 1
ATOM 878 O O . ALA A 1 118 ? -13.423 -6.889 17.318 1.00 97.88 118 ALA A O 1
ATOM 879 N N . VAL A 1 119 ? -12.978 -4.851 18.157 1.00 98.06 119 VAL A N 1
ATOM 880 C CA . VAL A 1 119 ? -13.348 -4.060 16.982 1.00 98.06 119 VAL A CA 1
ATOM 881 C C . VAL A 1 119 ? -12.095 -3.346 16.505 1.00 98.06 119 VAL A C 1
ATOM 883 O O . VAL A 1 119 ? -11.487 -2.609 17.275 1.00 98.06 119 VAL A O 1
ATOM 886 N N . LEU A 1 120 ? -11.725 -3.565 15.251 1.00 97.19 120 LEU A N 1
ATOM 887 C CA . LEU A 1 120 ? -10.628 -2.889 14.585 1.00 97.19 120 LEU A CA 1
ATOM 888 C C . LEU A 1 120 ? -11.195 -1.908 13.562 1.00 97.19 120 LEU A C 1
ATOM 890 O O . LEU A 1 120 ? -11.935 -2.310 12.665 1.00 97.19 120 LEU A O 1
ATOM 894 N N . ILE A 1 121 ? -10.859 -0.633 13.715 1.00 96.06 121 ILE A N 1
ATOM 895 C CA . ILE A 1 121 ? -11.240 0.437 12.794 1.00 96.06 121 ILE A CA 1
ATOM 896 C C . ILE A 1 121 ? -9.992 0.851 12.014 1.00 96.06 121 ILE A C 1
ATOM 898 O O . ILE A 1 121 ? -8.985 1.210 12.617 1.00 96.06 121 ILE A O 1
ATOM 902 N N . SER A 1 122 ? -10.022 0.807 10.691 1.00 92.06 122 SER A N 1
ATOM 903 C CA . SER A 1 122 ? -8.836 1.072 9.867 1.00 92.06 122 SER A CA 1
ATOM 904 C C . SER A 1 122 ? -9.183 1.756 8.550 1.00 92.06 122 SER A C 1
ATOM 906 O O . SER A 1 122 ? -10.350 1.928 8.223 1.00 92.06 122 SER A O 1
ATOM 908 N N . TRP A 1 123 ? -8.167 2.177 7.798 1.00 89.00 123 TRP A N 1
ATOM 909 C CA . TRP A 1 123 ? -8.334 2.565 6.395 1.00 89.00 123 TRP A CA 1
ATOM 910 C C . TRP A 1 123 ? -8.487 1.321 5.500 1.00 89.00 123 TRP A C 1
ATOM 912 O O . TRP A 1 123 ? -7.990 0.248 5.863 1.00 89.00 123 TRP A O 1
ATOM 922 N N . TRP A 1 124 ? -9.139 1.443 4.338 1.00 87.38 124 TRP A N 1
ATOM 923 C CA . TRP A 1 124 ? -9.461 0.301 3.465 1.00 87.38 124 TRP A CA 1
ATOM 924 C C . TRP A 1 124 ? -8.243 -0.562 3.096 1.00 87.38 124 TRP A C 1
ATOM 926 O O . TRP A 1 124 ? -8.354 -1.793 3.032 1.00 87.38 124 TRP A O 1
ATOM 936 N N . SER A 1 125 ? -7.072 0.054 2.886 1.00 85.44 125 SER A N 1
ATOM 937 C CA . SER A 1 125 ? -5.852 -0.658 2.479 1.00 85.44 125 SER A CA 1
ATOM 938 C C . SER A 1 125 ? -5.386 -1.655 3.546 1.00 85.44 125 SER A C 1
ATOM 940 O O . SER A 1 125 ? -4.962 -2.760 3.212 1.00 85.44 125 SER A O 1
ATOM 942 N N . TYR A 1 126 ? -5.578 -1.327 4.826 1.00 89.00 126 TYR A N 1
ATOM 943 C CA . TYR A 1 126 ? -5.322 -2.218 5.960 1.00 89.00 126 TYR A CA 1
ATOM 944 C C . TYR A 1 126 ? -6.454 -3.230 6.176 1.00 89.00 126 TYR A C 1
ATOM 946 O O . TYR A 1 126 ? -6.199 -4.388 6.504 1.00 89.00 126 TYR A O 1
ATOM 954 N N . SER A 1 127 ? -7.711 -2.828 5.964 1.00 92.62 127 SER A N 1
ATOM 955 C CA . SER A 1 127 ? -8.878 -3.708 6.134 1.00 92.62 127 SER A CA 1
ATOM 956 C C . SER A 1 127 ? -8.903 -4.858 5.126 1.00 92.62 127 SER A C 1
ATOM 958 O O . SER A 1 127 ? -9.352 -5.952 5.452 1.00 92.62 127 SER A O 1
ATOM 960 N N . THR A 1 128 ? -8.392 -4.639 3.914 1.00 92.44 128 THR A N 1
ATOM 961 C CA . THR A 1 128 ? -8.444 -5.613 2.814 1.00 92.44 128 THR A CA 1
ATOM 962 C C . THR A 1 128 ? -7.765 -6.955 3.139 1.00 92.44 128 THR A C 1
ATOM 964 O O . THR A 1 128 ? -8.436 -7.988 3.036 1.00 92.44 128 THR A O 1
ATOM 967 N N . PRO A 1 129 ? -6.484 -7.009 3.564 1.00 93.50 129 PRO A N 1
ATOM 968 C CA . PRO A 1 129 ? -5.869 -8.277 3.955 1.00 93.50 129 PRO A CA 1
ATOM 969 C C . PRO A 1 129 ? -6.548 -8.888 5.191 1.00 93.50 129 PRO A C 1
ATOM 971 O O . PRO A 1 129 ? -6.769 -10.095 5.231 1.00 93.50 129 PRO A O 1
ATOM 974 N N . LEU A 1 130 ? -6.992 -8.078 6.158 1.00 95.12 130 LEU A N 1
ATOM 975 C CA . LEU A 1 130 ? -7.732 -8.578 7.324 1.00 95.12 130 LEU A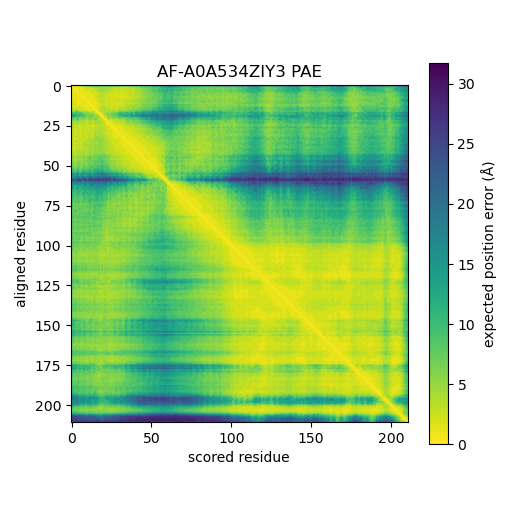 CA 1
ATOM 976 C C . LEU A 1 130 ? -9.065 -9.235 6.932 1.00 95.12 130 LEU A C 1
ATOM 978 O O . LEU A 1 130 ? -9.447 -10.254 7.502 1.00 95.12 130 LEU A O 1
ATOM 982 N N . TRP A 1 131 ? -9.784 -8.678 5.957 1.00 96.12 131 TRP A N 1
ATOM 983 C CA . TRP A 1 131 ? -11.006 -9.271 5.421 1.00 96.12 131 TRP A CA 1
ATOM 984 C C . TRP A 1 131 ? -10.741 -10.566 4.674 1.00 96.12 131 TRP A C 1
ATOM 986 O O . TRP A 1 131 ? -11.536 -11.492 4.806 1.00 96.12 131 TRP A O 1
ATOM 996 N N . TYR A 1 132 ? -9.646 -10.658 3.919 1.00 96.69 132 TYR A N 1
ATOM 997 C CA . TYR A 1 132 ? -9.261 -11.908 3.273 1.00 96.69 132 TYR A CA 1
ATOM 998 C C . TYR A 1 132 ? -9.032 -13.011 4.314 1.00 96.69 132 TYR A C 1
ATOM 1000 O O . TYR A 1 132 ? -9.671 -14.062 4.251 1.00 96.69 132 TYR A O 1
ATOM 1008 N N . HIS A 1 133 ? -8.216 -12.742 5.334 1.00 97.75 133 HIS A N 1
ATOM 1009 C CA . HIS A 1 133 ? -7.982 -13.696 6.419 1.00 97.75 133 HIS A CA 1
ATOM 1010 C C . HIS A 1 133 ? -9.278 -14.066 7.151 1.00 97.75 133 HIS A C 1
ATOM 1012 O O . HIS A 1 133 ? -9.551 -15.242 7.388 1.00 97.75 133 HIS A O 1
ATOM 1018 N N . ARG A 1 134 ? -10.139 -13.086 7.432 1.00 97.12 134 ARG A N 1
ATOM 1019 C CA . ARG A 1 134 ? -11.395 -13.340 8.138 1.00 97.12 134 ARG A CA 1
ATOM 1020 C C . ARG A 1 134 ? -12.422 -14.118 7.326 1.00 97.12 134 ARG A C 1
ATOM 1022 O O . ARG A 1 134 ? -12.984 -15.092 7.817 1.00 97.12 134 ARG A O 1
ATOM 1029 N N . TRP A 1 135 ? -12.731 -13.651 6.122 1.00 96.94 135 TRP A N 1
ATOM 1030 C CA . TRP A 1 135 ? -13.866 -14.143 5.342 1.00 96.94 135 TRP A CA 1
ATOM 1031 C C . TRP A 1 135 ? -13.498 -15.282 4.399 1.00 96.94 135 TRP A C 1
ATOM 1033 O O . TRP A 1 135 ? -14.348 -16.126 4.130 1.00 96.94 135 TRP A O 1
ATOM 1043 N N . VAL A 1 136 ? -12.256 -15.318 3.908 1.00 97.88 136 VAL A N 1
ATOM 1044 C CA . VAL A 1 136 ? -11.787 -16.370 2.996 1.00 97.88 136 VAL A CA 1
ATOM 1045 C C . VAL A 1 136 ? -11.080 -17.480 3.767 1.00 97.88 136 VAL A C 1
ATOM 1047 O O . VAL A 1 136 ? -11.400 -18.647 3.559 1.00 97.88 136 VAL A O 1
ATOM 1050 N N . LEU A 1 137 ? -10.156 -17.137 4.672 1.00 97.81 137 LEU A N 1
ATOM 1051 C CA . LEU A 1 137 ? -9.411 -18.137 5.453 1.00 97.81 137 LEU A CA 1
ATOM 1052 C C . LEU A 1 137 ? -10.124 -18.560 6.750 1.00 97.81 137 LEU A C 1
ATOM 1054 O O . LEU A 1 137 ? -9.774 -19.582 7.336 1.00 97.81 137 LEU A O 1
ATOM 1058 N N . GLY A 1 138 ? -11.149 -17.818 7.184 1.00 97.69 138 GLY A N 1
ATOM 1059 C CA . GLY A 1 138 ? -11.925 -18.134 8.388 1.00 97.69 138 GLY A CA 1
ATOM 1060 C C . GLY A 1 138 ? -11.209 -17.805 9.701 1.00 97.69 138 GLY A C 1
ATOM 1061 O O . GLY A 1 138 ? -11.596 -18.306 10.758 1.00 97.69 138 GLY A O 1
ATOM 1062 N N . GLU A 1 139 ? -10.165 -16.981 9.659 1.00 97.94 139 GLU A N 1
ATOM 1063 C CA . GLU A 1 139 ? -9.369 -16.613 10.827 1.00 97.94 139 GLU A CA 1
ATOM 1064 C C . GLU A 1 139 ? -10.044 -15.499 11.636 1.00 97.94 139 GLU A C 1
ATOM 1066 O O . GLU A 1 139 ? -10.610 -14.560 11.084 1.00 97.94 139 GLU A O 1
ATOM 1071 N N . ARG A 1 140 ? -9.988 -15.581 12.972 1.00 97.50 140 ARG A N 1
ATOM 1072 C CA . ARG A 1 140 ? -10.550 -14.559 13.882 1.00 97.50 140 ARG A CA 1
ATOM 1073 C C . ARG A 1 140 ? -11.956 -14.060 13.482 1.00 97.50 140 ARG A C 1
ATOM 1075 O O . ARG A 1 140 ? -12.196 -12.849 13.417 1.00 97.50 140 ARG A O 1
ATOM 1082 N N . PRO A 1 141 ? -12.943 -14.957 13.270 1.00 97.38 141 PRO A N 1
ATOM 1083 C CA . PRO A 1 141 ? -14.301 -14.549 12.906 1.00 97.38 141 PRO A CA 1
ATOM 1084 C C . PRO A 1 141 ? -14.974 -13.693 13.996 1.00 97.38 141 PRO A C 1
ATOM 1086 O O . PRO A 1 141 ? -15.962 -13.009 13.715 1.00 97.38 141 PRO A O 1
ATOM 1089 N N . ASP A 1 142 ? -14.428 -13.693 15.217 1.00 97.75 142 ASP A N 1
ATOM 1090 C CA . ASP A 1 142 ? -14.853 -12.889 16.361 1.00 97.75 142 ASP A CA 1
ATOM 1091 C C . ASP A 1 142 ? -14.515 -11.391 16.241 1.00 97.75 142 ASP A C 1
ATOM 1093 O O . ASP A 1 142 ? -15.211 -10.560 16.833 1.00 97.75 142 ASP A O 1
ATOM 1097 N N . VAL A 1 143 ? -13.477 -11.024 15.485 1.00 97.69 143 VAL A N 1
ATOM 1098 C CA . VAL A 1 143 ? -13.016 -9.633 15.357 1.00 97.69 143 VAL A CA 1
ATOM 1099 C C . VAL A 1 143 ? -13.872 -8.897 14.344 1.00 97.69 143 VAL A C 1
ATOM 1101 O O . VAL A 1 143 ? -13.981 -9.330 13.207 1.00 97.69 143 VAL A O 1
ATOM 1104 N N . THR A 1 144 ? -14.451 -7.753 14.707 1.00 97.44 144 THR A N 1
ATOM 1105 C CA . THR A 1 144 ? -15.139 -6.891 13.732 1.00 97.44 144 THR A CA 1
ATOM 1106 C C . THR A 1 144 ? -14.143 -5.924 13.109 1.00 97.44 144 THR A C 1
ATOM 1108 O O . THR A 1 144 ? -13.452 -5.233 13.841 1.00 97.44 144 THR A O 1
ATOM 1111 N N . ILE A 1 145 ? -14.101 -5.858 11.779 1.00 97.12 145 ILE A N 1
ATOM 1112 C CA . ILE A 1 145 ? -13.243 -4.944 11.013 1.00 97.12 145 ILE A CA 1
ATOM 1113 C C . ILE A 1 145 ? -14.156 -3.896 10.374 1.00 97.12 145 ILE A C 1
ATOM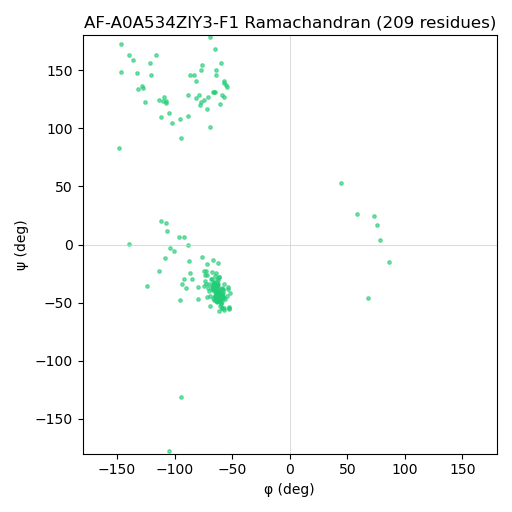 1115 O O . ILE A 1 145 ? -15.129 -4.285 9.728 1.00 97.12 145 ILE A O 1
ATOM 1119 N N . ILE A 1 146 ? -13.862 -2.616 10.589 1.00 96.06 146 ILE A N 1
ATOM 1120 C CA . ILE A 1 146 ? -14.628 -1.462 10.100 1.00 96.06 146 ILE A CA 1
ATOM 1121 C C . ILE A 1 146 ? -13.669 -0.558 9.331 1.00 96.06 146 ILE A C 1
ATOM 1123 O O . ILE A 1 146 ? -12.685 -0.095 9.904 1.00 96.06 146 ILE A O 1
ATOM 1127 N N . ASP A 1 147 ? -13.962 -0.282 8.066 1.00 94.06 147 ASP A N 1
ATOM 1128 C CA . ASP A 1 147 ? -13.215 0.688 7.264 1.00 94.06 147 ASP A CA 1
ATOM 1129 C C . ASP A 1 147 ? -13.977 2.010 7.056 1.00 94.06 147 ASP A C 1
ATOM 1131 O O . ASP A 1 147 ? -15.081 2.202 7.581 1.00 94.06 147 ASP A O 1
ATOM 1135 N N . GLU A 1 148 ? -13.414 2.951 6.290 1.00 89.00 148 GLU A N 1
ATOM 1136 C CA . GLU A 1 148 ? -14.113 4.199 5.975 1.00 89.00 148 GLU A CA 1
ATOM 1137 C C . GLU A 1 148 ? -15.416 3.989 5.197 1.00 89.00 148 GLU A C 1
ATOM 1139 O O . GLU A 1 148 ? -16.342 4.794 5.337 1.00 89.00 148 GLU A O 1
ATOM 1144 N N . ARG A 1 149 ? -15.534 2.909 4.415 1.00 90.31 149 ARG A N 1
ATOM 1145 C CA . ARG A 1 149 ? -16.764 2.601 3.692 1.00 90.31 149 ARG A CA 1
ATOM 1146 C C . ARG A 1 149 ? -17.848 2.132 4.656 1.00 90.31 149 ARG A C 1
ATOM 1148 O O . ARG A 1 149 ? -18.957 2.659 4.597 1.00 90.31 149 ARG A O 1
ATOM 1155 N N . ASN A 1 150 ? -17.517 1.247 5.597 1.00 92.94 150 ASN A N 1
ATOM 1156 C CA . ASN A 1 150 ? -18.418 0.847 6.679 1.00 92.94 150 ASN A CA 1
ATOM 1157 C C . ASN A 1 150 ? -18.854 2.054 7.520 1.00 92.94 150 ASN A C 1
ATOM 1159 O O . ASN A 1 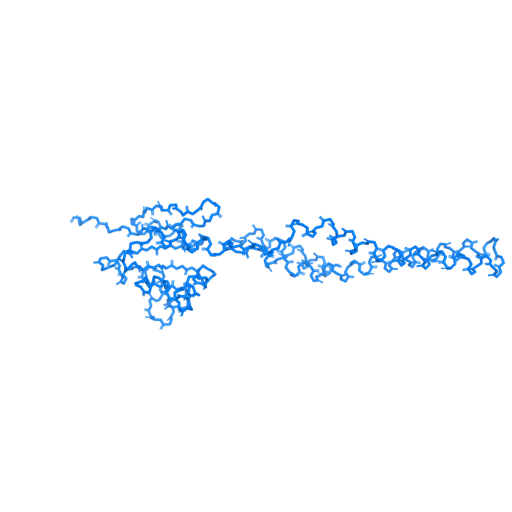150 ? -20.010 2.142 7.919 1.00 92.94 150 ASN A O 1
ATOM 1163 N N . ILE A 1 151 ? -17.965 3.025 7.759 1.00 92.19 151 ILE A N 1
ATOM 1164 C CA . ILE A 1 151 ? -18.309 4.256 8.490 1.00 92.19 151 ILE A CA 1
ATOM 1165 C C . ILE A 1 151 ? -19.447 5.037 7.837 1.00 92.19 151 ILE A C 1
ATOM 1167 O O . ILE A 1 151 ? -20.307 5.573 8.547 1.00 92.19 151 ILE A O 1
ATOM 1171 N N . LEU A 1 152 ? -19.466 5.086 6.508 1.00 90.19 152 LEU A N 1
ATOM 1172 C CA . LEU A 1 152 ? -20.519 5.750 5.751 1.00 90.19 152 LEU A CA 1
ATOM 1173 C C . LEU A 1 152 ? -21.772 4.876 5.643 1.00 90.19 152 LEU A C 1
ATOM 1175 O O . LEU A 1 152 ? -22.872 5.360 5.905 1.00 90.19 152 LEU A O 1
ATOM 1179 N N . ASP A 1 153 ? -21.601 3.602 5.292 1.00 92.69 153 ASP A N 1
ATOM 1180 C CA . ASP A 1 153 ? -22.706 2.696 4.966 1.00 92.69 153 ASP A CA 1
ATOM 1181 C C . ASP A 1 153 ? -23.487 2.238 6.209 1.00 92.69 153 ASP A C 1
ATOM 1183 O O . ASP A 1 153 ? -24.715 2.151 6.167 1.00 92.69 153 ASP A O 1
ATOM 1187 N N . ASP A 1 154 ? -22.807 2.027 7.341 1.00 93.88 154 ASP A N 1
ATOM 1188 C CA . ASP A 1 154 ? -23.419 1.551 8.591 1.00 93.88 154 ASP A CA 1
ATOM 1189 C C . ASP A 1 154 ? -23.863 2.705 9.513 1.00 93.88 154 ASP A C 1
ATOM 1191 O O . ASP A 1 154 ? -24.283 2.490 10.656 1.00 93.88 154 ASP A O 1
ATOM 1195 N N . GLY A 1 155 ? -23.778 3.950 9.029 1.00 92.25 155 GLY A N 1
ATOM 1196 C CA . GLY A 1 155 ? -24.286 5.131 9.726 1.00 92.25 155 GLY A CA 1
ATOM 1197 C C . GLY A 1 155 ? -23.453 5.574 10.932 1.00 92.25 155 GLY A C 1
ATOM 1198 O O . GLY A 1 155 ? -23.981 6.236 11.826 1.00 92.25 155 GLY A O 1
ATOM 1199 N N . TYR A 1 156 ? -22.157 5.242 10.980 1.00 93.00 156 TYR A N 1
ATOM 1200 C CA . TYR A 1 156 ? -21.256 5.754 12.023 1.00 93.00 156 TYR A CA 1
ATOM 1201 C C . TYR A 1 156 ? -20.915 7.235 11.827 1.00 93.00 156 TYR A C 1
ATOM 1203 O O . TYR A 1 156 ? -20.580 7.910 12.802 1.00 93.00 156 TYR A O 1
ATOM 1211 N N . VAL A 1 157 ? -21.042 7.746 10.593 1.00 91.81 157 VAL A N 1
ATOM 1212 C CA . VAL A 1 157 ? -20.781 9.134 10.154 1.00 91.81 157 VAL A CA 1
ATOM 1213 C C . VAL A 1 157 ? -19.299 9.516 10.210 1.00 91.81 157 VAL A C 1
ATOM 1215 O O . VAL A 1 157 ? -18.773 10.083 9.257 1.00 91.81 157 VAL A O 1
ATOM 1218 N N . THR A 1 158 ? -18.607 9.200 11.303 1.00 92.00 158 THR A N 1
ATOM 1219 C CA . THR A 1 158 ? -17.183 9.480 11.515 1.00 92.00 158 THR A CA 1
ATOM 1220 C C . THR A 1 158 ? -16.479 8.307 12.203 1.00 92.00 158 THR A C 1
ATOM 1222 O O . THR A 1 158 ? -17.122 7.464 12.832 1.00 92.00 158 THR A O 1
ATOM 1225 N N . ILE A 1 159 ? -15.139 8.283 12.142 1.00 92.31 159 ILE A N 1
ATOM 1226 C CA . ILE A 1 159 ? -14.315 7.351 12.938 1.00 92.31 159 ILE A CA 1
ATOM 1227 C C . ILE A 1 159 ? -14.654 7.484 14.428 1.00 92.31 159 ILE A C 1
ATOM 1229 O O . ILE A 1 159 ? -14.856 6.486 15.109 1.00 92.31 159 ILE A O 1
ATOM 1233 N N . ASP A 1 160 ? -14.782 8.711 14.932 1.00 93.56 160 ASP A N 1
ATOM 1234 C CA . ASP A 1 160 ? -15.126 8.989 16.326 1.00 93.56 160 ASP A CA 1
ATOM 1235 C C . ASP A 1 160 ? -16.500 8.399 16.695 1.00 93.56 160 ASP A C 1
ATOM 1237 O O . ASP A 1 160 ? -16.675 7.859 17.788 1.00 93.56 160 ASP A O 1
ATOM 1241 N N . GLY A 1 161 ? -17.467 8.464 15.773 1.00 94.19 161 GLY A N 1
ATOM 1242 C CA . GLY A 1 161 ? -18.776 7.827 15.912 1.00 94.19 161 GLY A CA 1
ATOM 1243 C C . GLY A 1 161 ? -18.673 6.304 15.994 1.00 94.19 161 GLY A C 1
ATOM 1244 O O . GLY A 1 161 ? -19.278 5.699 16.882 1.00 94.19 161 GLY A O 1
ATOM 1245 N N . ALA A 1 162 ? -17.847 5.691 15.141 1.00 95.31 162 ALA A N 1
ATOM 1246 C CA . ALA A 1 162 ? -17.570 4.256 15.186 1.00 95.31 162 ALA A CA 1
ATOM 1247 C C . ALA A 1 162 ? -16.890 3.850 16.506 1.00 95.31 162 ALA A C 1
ATOM 1249 O O . ALA A 1 162 ? -17.343 2.911 17.158 1.00 95.31 162 ALA A O 1
ATOM 1250 N N . ILE A 1 163 ? -15.881 4.597 16.970 1.00 95.75 163 ILE A N 1
ATOM 1251 C CA . ILE A 1 163 ? -15.221 4.360 18.264 1.00 95.75 163 ILE A CA 1
ATOM 1252 C C . ILE A 1 163 ? -16.253 4.410 19.399 1.00 95.75 163 ILE A C 1
ATOM 1254 O O . ILE A 1 163 ? -16.410 3.441 20.143 1.00 95.75 163 ILE A O 1
ATOM 1258 N N . ARG A 1 164 ? -17.024 5.502 19.502 1.00 95.62 164 ARG A N 1
ATOM 1259 C CA . ARG A 1 164 ? -18.035 5.689 20.562 1.00 95.62 164 ARG A CA 1
ATOM 1260 C C . ARG A 1 164 ? -19.135 4.631 20.537 1.00 95.62 164 ARG A C 1
ATOM 1262 O O . ARG A 1 164 ? -19.721 4.332 21.575 1.00 95.62 164 ARG A O 1
ATOM 1269 N N . ARG A 1 165 ? -19.436 4.047 19.374 1.00 96.12 165 ARG A N 1
ATOM 1270 C CA . ARG A 1 165 ? -20.457 2.998 19.249 1.00 96.12 165 ARG A CA 1
ATOM 1271 C C . ARG A 1 165 ? -20.102 1.734 20.035 1.00 96.12 165 ARG A C 1
ATOM 1273 O O . ARG A 1 165 ? -21.027 1.052 20.510 1.00 96.12 165 ARG A O 1
ATOM 1280 N N . PHE A 1 166 ? -18.805 1.431 20.129 1.00 96.50 166 PHE A N 1
ATOM 1281 C CA . PHE A 1 166 ? -18.263 0.188 20.678 1.00 96.50 166 PHE A CA 1
ATOM 1282 C C . PHE A 1 166 ? -17.475 0.360 21.979 1.00 96.50 166 PHE A C 1
ATOM 1284 O O . PHE A 1 166 ? -17.408 -0.602 22.745 1.00 96.50 166 PHE A O 1
ATOM 1291 N N . LEU A 1 167 ? -16.951 1.554 22.262 1.00 95.25 167 LEU A N 1
ATOM 1292 C CA . LEU A 1 167 ? -16.319 1.875 23.543 1.00 95.25 167 LEU A CA 1
ATOM 1293 C C . LEU A 1 167 ? -17.290 1.575 24.703 1.00 95.25 167 LEU A C 1
ATOM 1295 O O . LEU A 1 167 ? -18.488 1.851 24.585 1.00 95.25 167 LEU A O 1
ATOM 1299 N N . GLY A 1 168 ? -16.825 0.944 25.787 1.00 93.19 168 GLY A N 1
ATOM 1300 C CA . GLY A 1 168 ? -17.707 0.447 26.857 1.00 93.19 168 GLY A CA 1
ATOM 1301 C C . GLY A 1 168 ? -18.277 -0.957 26.632 1.00 93.19 168 GLY A C 1
ATOM 1302 O O . GLY A 1 168 ? -18.855 -1.543 27.543 1.00 93.19 168 GLY A O 1
ATOM 1303 N N . LYS A 1 169 ? -18.212 -1.494 25.404 1.00 95.62 169 LYS A N 1
ATOM 1304 C CA . LYS A 1 169 ? -18.919 -2.736 25.015 1.00 95.62 169 LYS A CA 1
ATOM 1305 C C . LYS A 1 169 ? -17.990 -3.801 24.457 1.00 95.62 169 LYS A C 1
ATOM 1307 O O . LYS A 1 169 ? -18.252 -4.992 24.617 1.00 95.62 169 LYS A O 1
ATOM 1312 N N . ARG A 1 170 ? -16.964 -3.381 23.720 1.00 97.19 170 ARG A N 1
ATOM 1313 C CA . ARG A 1 170 ? -15.961 -4.241 23.087 1.00 97.19 170 ARG A CA 1
ATOM 1314 C C . ARG A 1 170 ? -14.617 -3.508 23.092 1.00 97.19 170 ARG A C 1
ATOM 1316 O O . ARG A 1 170 ? -14.632 -2.287 22.962 1.00 97.19 170 ARG A O 1
ATOM 1323 N N . PRO A 1 171 ? -13.480 -4.217 23.175 1.00 97.38 171 PRO A N 1
ATOM 1324 C CA . PRO A 1 171 ? -12.170 -3.600 22.989 1.00 97.38 171 PRO A CA 1
ATOM 1325 C C . PRO A 1 171 ? -12.080 -2.944 21.606 1.00 97.38 171 PRO A C 1
ATOM 1327 O O . PRO A 1 171 ? -12.399 -3.597 20.608 1.00 97.38 171 PRO A O 1
ATOM 1330 N N . VAL A 1 172 ? -11.681 -1.672 21.543 1.00 97.75 172 VAL A N 1
ATOM 1331 C CA . VAL A 1 172 ? -11.610 -0.900 20.292 1.00 97.75 172 VAL A CA 1
ATOM 1332 C C . VAL A 1 172 ? -10.160 -0.575 19.971 1.00 97.75 172 VAL A C 1
ATOM 1334 O O . VAL A 1 172 ? -9.465 0.056 20.763 1.00 97.75 172 VAL A O 1
ATOM 1337 N N . TYR A 1 173 ? -9.734 -0.971 18.781 1.00 97.00 173 TYR A N 1
ATOM 1338 C CA . TYR A 1 173 ? -8.416 -0.700 18.233 1.00 97.00 173 TYR A CA 1
ATOM 1339 C C . TYR A 1 173 ? -8.575 0.072 16.936 1.00 97.00 173 TYR A C 1
ATOM 1341 O O . TYR A 1 173 ? -9.532 -0.137 16.188 1.00 97.00 173 TYR A O 1
ATOM 1349 N N . VAL A 1 174 ? -7.634 0.965 16.666 1.00 95.06 174 VAL A N 1
ATOM 1350 C CA . VAL A 1 174 ? -7.641 1.782 15.459 1.00 95.06 174 VAL A CA 1
ATOM 1351 C C . VAL A 1 174 ? -6.291 1.665 14.767 1.00 95.06 174 VAL A C 1
ATOM 1353 O O . VAL A 1 174 ? -5.260 1.747 15.426 1.00 95.06 174 VAL A O 1
ATOM 1356 N N . VAL A 1 175 ? -6.287 1.506 13.445 1.00 91.50 175 VAL A N 1
ATOM 1357 C CA . VAL A 1 175 ? -5.136 1.855 12.602 1.00 91.50 175 VAL A CA 1
ATOM 1358 C C . VAL A 1 175 ? -5.407 3.271 12.102 1.00 91.50 175 VAL A C 1
ATOM 1360 O O . VAL A 1 175 ? -6.159 3.435 11.136 1.00 91.50 175 VAL A O 1
ATOM 1363 N N . PRO A 1 176 ? -4.935 4.317 12.806 1.00 79.06 176 PRO A N 1
ATOM 1364 C CA . PRO A 1 176 ? -5.322 5.673 12.466 1.00 79.06 176 PRO A CA 1
ATOM 1365 C C . PRO A 1 176 ? -4.662 6.068 11.141 1.00 79.06 176 PRO A C 1
ATOM 1367 O O . PRO A 1 176 ? -3.438 5.982 11.042 1.00 79.06 176 PRO A O 1
ATOM 1370 N N . PRO A 1 177 ? -5.420 6.546 10.138 1.00 78.50 177 PRO A N 1
ATOM 1371 C CA . PRO A 1 177 ? -4.785 7.222 9.022 1.00 78.50 177 PRO A CA 1
ATOM 1372 C C . PRO A 1 177 ? -4.116 8.498 9.543 1.00 78.50 177 PRO A C 1
ATOM 1374 O O . PRO A 1 177 ? -4.634 9.146 10.464 1.00 78.50 177 PRO A O 1
ATOM 1377 N N . ASP A 1 178 ? -2.985 8.875 8.950 1.00 79.56 178 ASP A N 1
ATOM 1378 C CA . ASP A 1 178 ? -2.134 9.953 9.470 1.00 79.56 178 ASP A CA 1
ATOM 1379 C C . ASP A 1 178 ? -2.893 11.264 9.706 1.00 79.56 178 ASP A C 1
ATOM 1381 O O . ASP A 1 178 ? -2.699 11.920 10.728 1.00 79.56 178 ASP A O 1
ATOM 1385 N N . TRP A 1 179 ? -3.830 11.613 8.822 1.00 82.12 179 TRP A N 1
ATOM 1386 C CA . TRP A 1 179 ? -4.607 12.853 8.913 1.00 82.12 179 TRP A CA 1
ATOM 1387 C C . TRP A 1 179 ? -5.660 12.878 10.036 1.00 82.12 179 TRP A C 1
ATOM 1389 O O . TRP A 1 179 ? -6.130 13.957 10.394 1.00 82.12 179 TRP A O 1
ATOM 1399 N N . ASN A 1 180 ? -6.040 11.730 10.611 1.00 85.00 180 ASN A N 1
ATOM 1400 C CA . ASN A 1 180 ? -6.962 11.669 11.758 1.00 85.00 180 ASN A CA 1
ATOM 1401 C C . ASN A 1 180 ? -6.267 11.286 13.070 1.00 85.00 180 ASN A C 1
ATOM 1403 O O . ASN A 1 180 ? -6.885 11.418 14.129 1.00 85.00 180 ASN A O 1
ATOM 1407 N N . ARG A 1 181 ? -5.013 10.823 13.023 1.00 87.69 181 ARG A N 1
ATOM 1408 C CA . ARG A 1 181 ? -4.276 10.317 14.188 1.00 87.69 181 ARG A CA 1
ATOM 1409 C C . ARG A 1 181 ? -4.275 11.303 15.351 1.00 87.69 181 ARG A C 1
ATOM 1411 O O . ARG A 1 181 ? -4.741 10.963 16.437 1.00 87.69 181 ARG A O 1
ATOM 1418 N N . ASP A 1 182 ? -3.819 12.528 15.111 1.00 90.19 182 ASP A N 1
ATOM 1419 C CA . ASP A 1 182 ? -3.651 13.528 16.170 1.00 90.19 182 ASP A CA 1
ATOM 1420 C C . ASP A 1 182 ? -5.004 13.928 16.780 1.00 90.19 182 ASP A C 1
ATOM 1422 O O . ASP A 1 182 ? -5.120 14.111 17.992 1.00 90.19 182 ASP A O 1
ATOM 1426 N N . ARG A 1 183 ? -6.065 13.965 15.960 1.00 90.94 183 ARG A N 1
ATOM 1427 C CA . ARG A 1 183 ? -7.433 14.203 16.439 1.00 90.94 183 ARG A CA 1
ATOM 1428 C C . ARG A 1 183 ? -7.912 13.080 17.356 1.00 90.94 183 ARG A C 1
ATOM 1430 O O . ARG A 1 183 ? -8.507 13.366 18.391 1.00 90.94 183 ARG A O 1
ATOM 1437 N N . ILE A 1 184 ? -7.671 11.819 16.994 1.00 91.75 184 ILE A N 1
ATOM 1438 C CA . ILE A 1 184 ? -8.101 10.658 17.789 1.00 91.75 184 ILE A CA 1
ATOM 1439 C C . ILE A 1 184 ? -7.369 10.639 19.135 1.00 91.75 184 ILE A C 1
ATOM 1441 O O . ILE A 1 184 ? -8.026 10.526 20.167 1.00 91.75 184 ILE A O 1
ATOM 1445 N N . VAL A 1 185 ? -6.047 10.829 19.134 1.00 92.38 185 VAL A N 1
ATOM 1446 C CA . VAL A 1 185 ? -5.226 10.882 20.359 1.00 92.38 185 VAL A CA 1
ATOM 1447 C C . VAL A 1 185 ? -5.617 12.062 21.256 1.00 92.38 185 VAL A C 1
ATOM 1449 O O . VAL A 1 185 ? -5.601 11.939 22.475 1.00 92.38 185 VAL A O 1
ATOM 1452 N N . ALA A 1 186 ? -6.013 13.201 20.679 1.00 93.06 186 ALA A N 1
ATOM 1453 C CA . ALA A 1 186 ? -6.507 14.343 21.451 1.00 93.06 186 ALA A CA 1
ATOM 1454 C C . ALA A 1 186 ? -7.920 14.129 22.028 1.00 93.06 186 ALA A C 1
ATOM 1456 O O . ALA A 1 186 ? -8.278 14.753 23.025 1.00 93.06 186 ALA A O 1
ATOM 1457 N N . THR A 1 187 ? -8.737 13.282 21.395 1.00 93.62 187 THR A N 1
ATOM 1458 C CA . THR A 1 187 ? -10.155 13.092 21.749 1.00 93.62 187 THR A CA 1
ATOM 1459 C C . THR A 1 187 ? -10.370 11.934 22.721 1.00 93.62 187 THR A C 1
ATOM 1461 O O . THR A 1 187 ? -11.277 11.991 23.550 1.00 93.62 187 THR A O 1
ATOM 1464 N N . PHE A 1 188 ? -9.569 10.876 22.618 1.00 94.19 188 PHE A N 1
ATOM 1465 C CA . PHE A 1 188 ? -9.730 9.647 23.388 1.00 94.19 188 PHE A CA 1
ATOM 1466 C C . PHE A 1 188 ? -8.480 9.340 24.216 1.00 94.19 188 PHE A C 1
ATOM 1468 O O . PHE A 1 188 ? -7.378 9.750 23.871 1.00 94.19 188 PHE A O 1
ATOM 1475 N N . SER A 1 189 ? -8.636 8.576 25.300 1.00 94.00 189 SER A N 1
ATOM 1476 C CA . SER A 1 189 ? -7.479 7.996 25.985 1.00 94.00 189 SER A CA 1
ATOM 1477 C C . SER A 1 189 ? -6.949 6.838 25.149 1.00 94.00 189 SER A C 1
ATOM 1479 O O . SER A 1 189 ? -7.702 5.926 24.811 1.00 94.00 189 SER A O 1
ATOM 1481 N N . THR A 1 190 ? -5.669 6.880 24.789 1.00 94.19 190 THR A N 1
ATOM 1482 C CA . THR A 1 190 ? -5.096 5.922 23.843 1.00 94.19 190 THR A CA 1
ATOM 1483 C C . THR A 1 190 ? -3.789 5.331 24.330 1.00 94.19 190 THR A C 1
ATOM 1485 O O . THR A 1 190 ? -2.989 6.009 24.971 1.00 94.19 190 THR A O 1
ATOM 1488 N N . GLU A 1 191 ? -3.547 4.084 23.952 1.00 94.06 191 GLU A N 1
ATOM 1489 C CA . GLU A 1 191 ? -2.285 3.383 24.146 1.00 94.06 191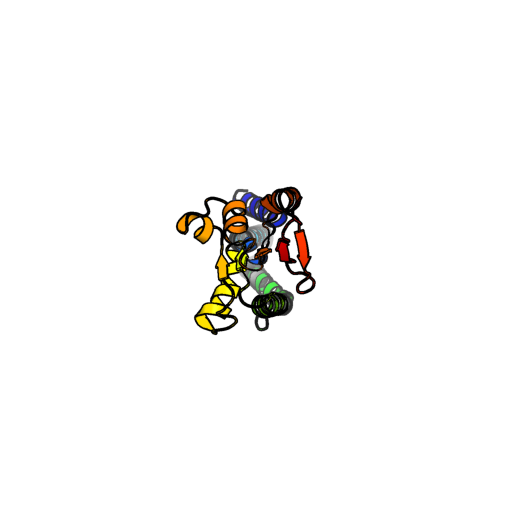 GLU A CA 1
ATOM 1490 C C . GLU A 1 191 ? -1.810 2.811 22.814 1.00 94.06 191 GLU A C 1
ATOM 1492 O O . GLU A 1 191 ? -2.593 2.221 22.069 1.00 94.06 191 GLU A O 1
ATOM 1497 N N . TRP A 1 192 ? -0.526 2.990 22.516 1.00 91.50 192 TRP A N 1
ATOM 1498 C CA . TRP A 1 192 ? 0.085 2.371 21.349 1.00 91.50 192 TRP A CA 1
ATOM 1499 C C . TRP A 1 192 ? 0.386 0.910 21.640 1.00 91.50 192 TRP A C 1
ATOM 1501 O O . TRP A 1 192 ? 1.038 0.587 22.630 1.00 91.50 192 TRP A O 1
ATOM 1511 N N . VAL A 1 193 ? -0.075 0.046 20.746 1.00 91.75 193 VAL A N 1
ATOM 1512 C CA . VAL A 1 193 ? 0.248 -1.373 20.738 1.00 91.75 193 VAL A CA 1
ATOM 1513 C C . VAL A 1 193 ? 1.094 -1.618 19.503 1.00 91.75 193 VAL A C 1
ATOM 1515 O O . VAL A 1 193 ? 0.627 -1.483 18.367 1.00 91.75 193 VAL A O 1
ATOM 1518 N N . GLU A 1 194 ? 2.374 -1.886 19.738 1.00 88.19 194 GLU A N 1
ATOM 1519 C CA . GLU A 1 194 ? 3.295 -2.228 18.665 1.00 88.19 194 GLU A CA 1
ATOM 1520 C C . GLU A 1 194 ? 2.869 -3.555 18.047 1.00 88.19 194 GLU A C 1
ATOM 1522 O O . GLU A 1 194 ? 2.599 -4.528 18.744 1.00 88.19 194 GLU A O 1
ATOM 1527 N N . THR A 1 195 ? 2.790 -3.574 16.722 1.00 84.50 195 THR A N 1
ATOM 1528 C CA . THR A 1 195 ? 2.649 -4.819 15.973 1.00 84.50 195 THR A CA 1
ATOM 1529 C C . THR A 1 195 ? 4.048 -5.274 15.556 1.00 84.50 195 THR A C 1
ATOM 1531 O O . THR A 1 195 ? 4.971 -5.302 16.370 1.00 84.50 195 THR A O 1
ATOM 1534 N N . ARG A 1 196 ? 4.265 -5.629 14.289 1.00 75.25 196 ARG A N 1
ATOM 1535 C CA . ARG A 1 196 ? 5.613 -5.923 13.796 1.00 75.25 196 ARG A CA 1
ATOM 1536 C C . ARG A 1 196 ? 6.427 -4.640 13.551 1.00 75.25 196 ARG A C 1
ATOM 1538 O O . ARG A 1 196 ? 5.863 -3.642 13.100 1.00 75.25 196 ARG A O 1
ATOM 1545 N N . PRO A 1 197 ? 7.766 -4.690 13.705 1.00 57.88 197 PRO A N 1
ATOM 1546 C CA . PRO A 1 197 ? 8.648 -3.616 13.255 1.00 57.88 197 PRO A CA 1
ATOM 1547 C C . PRO A 1 197 ? 8.423 -3.318 11.766 1.00 57.88 197 PRO A C 1
ATOM 1549 O O . PRO A 1 197 ? 8.339 -4.257 10.975 1.00 57.88 197 PRO A O 1
ATOM 1552 N N . LEU A 1 198 ? 8.377 -2.029 11.404 1.00 56.59 198 LEU A N 1
ATOM 1553 C CA . LEU A 1 198 ? 8.107 -1.489 10.054 1.00 56.59 198 LEU A CA 1
ATOM 1554 C C . LEU A 1 198 ? 6.633 -1.466 9.614 1.00 56.59 198 LEU A C 1
ATOM 1556 O O . LEU A 1 198 ? 6.353 -1.043 8.496 1.00 56.59 198 LEU A O 1
ATOM 1560 N N . PHE A 1 199 ? 5.696 -1.854 10.481 1.00 67.31 199 PHE A N 1
ATOM 1561 C CA . PHE A 1 199 ? 4.264 -1.778 10.195 1.00 67.31 199 PHE A CA 1
ATOM 1562 C C . PHE A 1 199 ? 3.531 -0.813 11.120 1.00 67.31 199 PHE A C 1
ATOM 1564 O O . PHE A 1 199 ? 4.035 -0.427 12.173 1.00 67.31 199 PHE A O 1
ATOM 1571 N N . SER A 1 200 ? 2.319 -0.426 10.722 1.00 71.88 200 SER A N 1
ATOM 1572 C CA . SER A 1 200 ? 1.475 0.472 11.504 1.00 71.88 200 SER A CA 1
ATOM 1573 C C . SER A 1 200 ? 1.146 -0.138 12.867 1.00 71.88 200 SER A C 1
ATOM 1575 O O . SER A 1 200 ? 0.543 -1.214 12.957 1.00 71.88 200 SER A O 1
ATOM 1577 N N . SER A 1 201 ? 1.529 0.568 13.929 1.00 84.75 201 SER A N 1
ATOM 1578 C CA . SER A 1 201 ? 1.096 0.274 15.293 1.00 84.75 201 SER A CA 1
ATOM 1579 C C . SER A 1 201 ? -0.412 0.471 15.427 1.00 84.75 201 SER A C 1
ATOM 1581 O O . SER A 1 201 ? -1.014 1.309 14.747 1.00 84.75 201 SER A O 1
ATOM 1583 N N . LEU A 1 202 ? -1.024 -0.287 16.331 1.00 91.25 202 LEU A N 1
ATOM 1584 C CA . LEU A 1 202 ? -2.429 -0.113 16.672 1.00 91.25 202 LEU A CA 1
ATOM 1585 C C . LEU A 1 202 ? -2.565 0.934 17.771 1.00 91.25 202 LEU A C 1
ATOM 1587 O O . LEU A 1 202 ? -1.744 1.026 18.682 1.00 91.25 202 LEU A O 1
ATOM 1591 N N . LEU A 1 203 ? -3.653 1.684 17.714 1.00 93.69 203 LEU A N 1
ATOM 1592 C CA . LEU A 1 203 ? -4.077 2.581 18.770 1.00 93.69 203 LEU A CA 1
ATOM 1593 C C . LEU A 1 203 ? -5.214 1.911 19.541 1.00 93.69 203 LEU A C 1
ATOM 1595 O O . LEU A 1 203 ? -6.341 1.830 19.051 1.00 93.69 203 LEU A O 1
ATOM 1599 N N . HIS A 1 204 ? -4.924 1.407 20.734 1.00 96.00 204 HIS A N 1
ATOM 1600 C CA . HIS A 1 204 ? -5.938 0.882 21.639 1.00 96.00 204 HIS A CA 1
ATOM 1601 C C . HIS A 1 204 ? -6.667 2.048 22.311 1.00 96.00 204 HIS A C 1
ATOM 1603 O O . HIS A 1 204 ? -6.040 2.888 22.960 1.00 96.00 204 HIS A O 1
ATOM 1609 N N . ILE A 1 205 ? -7.990 2.110 22.155 1.00 95.94 205 ILE A N 1
ATOM 1610 C CA . ILE A 1 205 ? -8.823 3.143 22.772 1.00 95.94 205 ILE A CA 1
ATOM 1611 C C . ILE A 1 205 ? -9.243 2.677 24.164 1.00 95.94 205 ILE A C 1
ATOM 1613 O O . ILE A 1 205 ? -10.053 1.760 24.307 1.00 95.94 205 ILE A O 1
ATOM 1617 N N . ARG A 1 206 ? -8.703 3.330 25.192 1.00 92.31 206 ARG A N 1
ATOM 1618 C CA . ARG A 1 206 ? -9.024 3.056 26.590 1.00 92.31 206 ARG A CA 1
ATOM 1619 C C . ARG A 1 206 ? -10.303 3.776 27.000 1.00 92.31 206 ARG A C 1
ATOM 1621 O O . ARG A 1 206 ? -10.579 4.904 26.586 1.00 92.31 206 ARG A O 1
ATOM 1628 N N . GLU A 1 207 ? -11.066 3.132 27.873 1.00 82.44 207 GLU A N 1
ATOM 1629 C CA . GLU A 1 207 ? -12.141 3.805 28.591 1.00 82.44 207 GLU A CA 1
ATOM 1630 C C . GLU A 1 207 ? -11.540 4.837 29.547 1.00 82.44 207 GLU A C 1
ATOM 1632 O O . GLU A 1 207 ? -10.599 4.550 30.290 1.00 82.44 207 GLU A O 1
ATOM 1637 N N . GLN A 1 208 ? -12.068 6.059 29.511 1.00 70.00 208 GLN A N 1
ATOM 1638 C CA . GLN A 1 208 ? -11.738 7.054 30.522 1.00 70.00 208 GLN A CA 1
ATOM 1639 C C . GLN A 1 208 ? -12.297 6.569 31.867 1.00 70.00 208 GLN A C 1
ATOM 1641 O O . GLN A 1 208 ? -13.466 6.174 31.912 1.00 70.00 208 GLN A O 1
ATOM 1646 N N . PRO A 1 209 ? -11.505 6.584 32.956 1.00 54.34 209 PRO A N 1
ATOM 1647 C CA . PRO A 1 209 ? -12.045 6.283 34.273 1.00 54.34 209 PRO A CA 1
ATOM 1648 C C . PRO A 1 209 ? -13.198 7.255 34.568 1.00 54.34 209 PRO A C 1
ATOM 1650 O O . PRO A 1 209 ? -13.101 8.427 34.187 1.00 54.34 209 PRO A O 1
ATOM 1653 N N . PRO A 1 210 ? -14.294 6.791 35.196 1.00 53.84 210 PRO A N 1
ATOM 1654 C CA . PRO A 1 210 ? -15.398 7.673 35.544 1.00 53.84 210 PRO A CA 1
ATOM 1655 C C . PRO A 1 210 ? -14.869 8.817 36.418 1.00 53.84 210 PRO A C 1
ATOM 1657 O O . PRO A 1 210 ? -14.167 8.571 37.400 1.00 53.84 210 PRO A O 1
ATOM 1660 N N . SER A 1 211 ? -15.166 10.049 35.999 1.00 53.44 211 SER A N 1
ATOM 1661 C CA . SER A 1 211 ? -14.880 11.289 36.732 1.00 53.44 211 SER A CA 1
ATOM 1662 C C . SER A 1 211 ? -15.678 11.385 38.022 1.00 53.44 211 SER A C 1
ATOM 1664 O O . SER A 1 211 ? -16.888 11.061 37.947 1.00 53.44 211 SER A O 1
#

Radius of gyration: 28.0 Å; Cα contacts (8 Å, |Δi|>4): 224; chains: 1; bounding box: 59×36×89 Å

Foldseek 3Di:
DVLVVQQVVLVVVLVPDDAPDSPVSCVSNVVSVVVVLVVVLVVQLVVQLVVLVVVCVVDHDPVSNVVSNVVSVVVSVCSVPVVVVVCCVVCVVVPPCVPPCVLVLQLVLVVVPFDFLEEEEEAPRNVVSVCCCCVVVVPRVSYHYHHPVNCVPVVLVDPVSVCVVCVVPHWYKYLDDPVCVVVDVVPFPWDWADGDPPDGTITTGDDDDDD

Solvent-accessible surface area (backbone atoms only — not comparable to full-atom values): 11936 Å² total; per-residue (Å²): 109,71,54,58,51,50,34,51,51,38,50,57,49,50,76,72,51,91,60,99,68,56,74,71,58,49,49,63,34,55,64,41,46,53,60,52,50,52,52,49,48,51,51,52,33,51,51,48,44,50,54,46,49,57,53,26,74,77,75,43,58,76,70,49,40,53,53,45,50,52,51,38,51,48,53,35,51,48,55,62,49,46,52,61,50,51,51,45,67,72,42,43,73,84,66,58,60,91,80,70,48,63,65,63,55,48,45,54,35,50,58,72,73,51,60,89,49,19,35,41,38,29,46,56,81,65,41,51,59,47,46,43,40,28,73,74,71,60,44,68,75,61,48,46,78,40,30,62,63,48,25,61,76,74,67,32,77,38,72,69,42,47,49,60,72,35,54,98,78,37,58,38,34,28,42,64,52,81,95,50,34,66,59,49,59,74,74,44,50,66,45,82,42,80,46,52,92,98,52,81,47,35,38,37,55,49,81,73,77,87,129